Protein AF-A0A7S3DRK3-F1 (afdb_monomer)

Foldseek 3Di:
DPQLEDQDDDPPRQHAYAQAWAAEPPPQWTKHFPDFDDDPNDTDDTDIDTHNDPPDDDRPYYDYDADPPFDFAKEKEADDQFLDPDADPPPSVVRGDPVRIDIDRGDGDHPCVLVQDALVQADPPDFADWDADPQFAIKGWDNLFHWHSPPDTDTHTYIYHPDGPDPPPVPSVQPPVRVVVVVVVVVVVVVVVVLLVVLLPDDLLCNQCPRPVNNQQADDADPRNQGQAGNVGHGDDPVVSVVSVVVSVVSVVSSVVVVVVVD

Sequence (263 aa):
DSSDFRLVDDDNFFGLAPNKAVGIKYHGGNLVCDKVIENNGKVQKLECHLDVSESRPKPKSYLSWVPSNGLTCEVRVYNPLFTVASVSGDGWEEELNPESEIVYKKAIIDPSGSDIIDGTTVSKWKSNPSFQFERMGYFVVDYETTYHKDSNPTGQIVLNRIVSLKEEITKQKLSQAEIEKLDDRRNQQKAQAEAKERRMQIDPVNYFKEWDEFKGKYSKYDDKGIPTHLADGTELAKSAMKKLVKEQQKHVKQQAAWNKSKK

Nearest PDB structures (foldseek):
  5bnz-assembly2_B  TM=7.927E-01  e=2.009E-12  Pseudomonas aeruginosa PAO1
  8uk6-assembly1_A  TM=7.493E-01  e=2.097E-11  Candida albic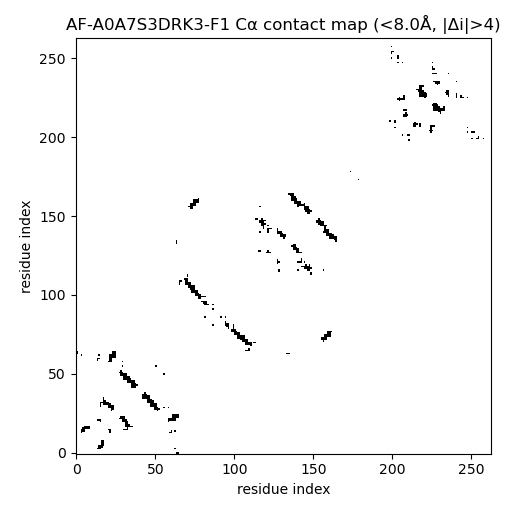ans
  4jxx-assembly1_A  TM=8.507E-01  e=6.645E-10  Escherichia coli K-12
  4p2b-assembly1_A  TM=8.013E-01  e=2.147E-09  Toxoplasma gondii
  4r3z-assembly1_C  TM=8.402E-01  e=1.004E-08  Homo sapiens

Structure (mmCIF, N/CA/C/O backbone):
data_AF-A0A7S3DRK3-F1
#
_entry.id   AF-A0A7S3DRK3-F1
#
loop_
_atom_site.group_PDB
_atom_site.id
_atom_site.type_symbol
_atom_site.label_atom_id
_atom_sit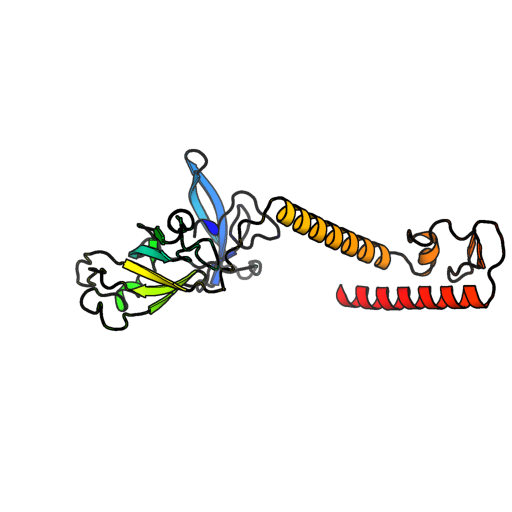e.label_alt_id
_atom_site.label_comp_id
_atom_site.label_asym_id
_atom_site.label_entity_id
_atom_site.label_seq_id
_atom_site.pdbx_PDB_ins_code
_atom_site.Cartn_x
_atom_site.Cartn_y
_atom_site.Cartn_z
_atom_site.occupancy
_atom_site.B_iso_or_equiv
_atom_site.auth_seq_id
_atom_site.auth_comp_id
_atom_site.auth_asym_id
_atom_site.auth_atom_id
_atom_site.pdbx_PDB_model_num
ATOM 1 N N . ASP A 1 1 ? -2.039 -7.542 5.215 1.00 91.81 1 ASP A N 1
ATOM 2 C CA . ASP A 1 1 ? -3.279 -7.050 4.578 1.00 91.81 1 ASP A CA 1
ATOM 3 C C . ASP A 1 1 ? -3.744 -8.049 3.514 1.00 91.81 1 ASP A C 1
ATOM 5 O O . ASP A 1 1 ? -2.925 -8.848 3.075 1.00 91.81 1 ASP A O 1
ATOM 9 N N . SER A 1 2 ? -5.018 -8.060 3.101 1.00 91.94 2 SER A N 1
ATOM 10 C CA . SER A 1 2 ? -5.483 -8.986 2.045 1.00 91.94 2 SER A CA 1
ATOM 11 C C . SER A 1 2 ? -4.822 -8.727 0.682 1.00 91.94 2 SER A C 1
ATOM 13 O O . SER A 1 2 ? -4.567 -9.669 -0.063 1.00 91.94 2 SER A O 1
ATOM 15 N N . SER A 1 3 ? -4.454 -7.474 0.395 1.00 92.56 3 SER A N 1
ATOM 16 C CA . SER A 1 3 ? -3.707 -7.084 -0.809 1.00 92.56 3 SER A CA 1
ATOM 17 C C . SER A 1 3 ? -2.262 -7.599 -0.831 1.00 92.56 3 SER A C 1
ATOM 19 O O . SER A 1 3 ? -1.633 -7.629 -1.892 1.00 92.56 3 SER A O 1
ATOM 21 N N . ASP A 1 4 ? -1.745 -8.047 0.319 1.00 95.31 4 ASP A N 1
ATOM 22 C CA . ASP A 1 4 ? -0.411 -8.632 0.440 1.00 95.31 4 ASP A CA 1
ATOM 23 C C . ASP A 1 4 ? -0.365 -10.112 0.047 1.00 95.31 4 ASP A C 1
ATOM 25 O O . ASP A 1 4 ? 0.724 -10.680 0.039 1.00 95.31 4 ASP A O 1
ATOM 29 N N . PHE A 1 5 ? -1.497 -10.745 -0.285 1.00 95.94 5 PHE A N 1
ATOM 30 C CA . PHE A 1 5 ? -1.555 -12.149 -0.695 1.00 95.94 5 PHE A CA 1
ATOM 31 C C . PHE A 1 5 ? -2.177 -12.334 -2.084 1.00 95.94 5 PHE A C 1
ATOM 33 O O . PHE A 1 5 ? -3.153 -11.670 -2.435 1.00 95.94 5 PHE A O 1
ATOM 40 N N . ARG A 1 6 ? -1.644 -13.280 -2.868 1.00 94.00 6 ARG A N 1
ATOM 41 C CA . ARG A 1 6 ? -2.241 -13.747 -4.130 1.00 94.00 6 ARG A CA 1
ATOM 42 C C . ARG A 1 6 ? -2.119 -15.262 -4.263 1.00 94.00 6 ARG A C 1
ATOM 44 O O . ARG A 1 6 ? -1.117 -15.841 -3.861 1.00 94.00 6 ARG A O 1
ATOM 51 N N . LEU A 1 7 ? -3.120 -15.886 -4.889 1.00 92.62 7 LEU A N 1
ATOM 52 C CA . LEU A 1 7 ? -3.101 -17.322 -5.206 1.00 92.62 7 LEU A CA 1
ATOM 53 C C . LEU A 1 7 ? -2.054 -17.675 -6.265 1.00 92.62 7 LEU A C 1
ATOM 55 O O . LEU A 1 7 ? -1.432 -18.730 -6.192 1.00 92.62 7 LEU A O 1
ATOM 59 N N . VAL A 1 8 ? -1.871 -16.786 -7.241 1.00 91.00 8 VAL A N 1
ATOM 60 C CA . VAL A 1 8 ? -0.907 -16.944 -8.330 1.00 91.00 8 VAL A CA 1
ATOM 61 C C . VAL A 1 8 ? 0.173 -15.887 -8.165 1.00 91.00 8 VAL A C 1
ATOM 63 O O . VAL A 1 8 ? -0.134 -14.694 -8.065 1.00 91.00 8 VAL A O 1
ATOM 66 N N . ASP A 1 9 ? 1.425 -16.337 -8.109 1.00 89.81 9 ASP A N 1
ATOM 67 C CA . ASP A 1 9 ? 2.570 -15.438 -8.040 1.00 89.81 9 ASP A CA 1
ATOM 68 C C . ASP A 1 9 ? 2.864 -14.777 -9.396 1.00 89.81 9 ASP A C 1
ATOM 70 O O . ASP A 1 9 ? 2.566 -15.332 -10.452 1.00 89.81 9 ASP A O 1
ATOM 74 N N . ASP A 1 10 ? 3.473 -13.594 -9.352 1.00 89.44 10 ASP A N 1
ATOM 75 C CA . ASP A 1 10 ? 4.019 -12.886 -10.513 1.00 89.44 10 ASP A CA 1
ATOM 76 C C . ASP A 1 10 ? 5.358 -12.240 -10.129 1.00 89.44 10 ASP A C 1
ATOM 78 O O . ASP A 1 10 ? 5.566 -11.836 -8.981 1.00 89.44 10 ASP A O 1
ATOM 82 N N . ASP A 1 11 ? 6.251 -12.072 -11.104 1.00 87.44 11 ASP A N 1
ATOM 83 C CA . ASP A 1 11 ? 7.587 -11.502 -10.907 1.00 87.44 11 ASP A CA 1
ATOM 84 C C . ASP A 1 11 ? 7.551 -10.071 -10.346 1.00 87.44 11 ASP A C 1
ATOM 86 O O . ASP A 1 11 ? 8.486 -9.644 -9.663 1.00 87.44 11 ASP A O 1
ATOM 90 N N . ASN A 1 12 ? 6.460 -9.335 -10.590 1.00 89.75 12 ASN A N 1
ATOM 91 C CA . ASN A 1 12 ? 6.264 -7.972 -10.089 1.00 89.75 12 ASN A CA 1
ATOM 92 C C . ASN A 1 12 ? 5.484 -7.911 -8.770 1.00 89.75 12 ASN A C 1
ATOM 94 O O . ASN A 1 12 ? 5.197 -6.818 -8.271 1.00 89.75 12 ASN A O 1
ATOM 98 N N . PHE A 1 13 ? 5.113 -9.057 -8.198 1.00 90.88 13 PHE A N 1
ATOM 99 C CA . PHE A 1 13 ? 4.416 -9.119 -6.924 1.00 90.88 13 PHE A CA 1
ATOM 100 C C . PHE A 1 13 ? 5.402 -9.417 -5.795 1.00 90.88 13 PHE A C 1
ATOM 102 O O . PHE A 1 13 ? 6.037 -10.466 -5.738 1.00 90.88 13 PHE A O 1
ATOM 109 N N . PHE A 1 14 ? 5.520 -8.485 -4.853 1.00 92.50 14 PHE A N 1
ATOM 110 C CA . PHE A 1 14 ? 6.397 -8.617 -3.687 1.00 92.50 14 PHE A CA 1
ATOM 111 C C . PHE A 1 14 ? 5.603 -8.898 -2.404 1.00 92.50 14 PHE A C 1
ATOM 113 O O . PHE A 1 14 ? 5.990 -8.449 -1.329 1.00 92.50 14 PHE A O 1
ATOM 120 N N . GLY A 1 15 ? 4.465 -9.583 -2.513 1.00 94.62 15 GLY A N 1
ATOM 121 C CA . GLY A 1 15 ? 3.700 -10.085 -1.372 1.00 94.62 15 GLY A CA 1
ATOM 122 C C . GLY A 1 15 ? 3.910 -11.584 -1.147 1.00 94.62 15 GLY A C 1
ATOM 123 O O . GLY A 1 15 ? 4.863 -12.182 -1.651 1.00 94.62 15 GLY A O 1
ATOM 124 N N . LEU A 1 16 ? 2.998 -12.178 -0.385 1.00 95.94 16 LEU A N 1
ATOM 125 C CA . LEU A 1 16 ? 2.926 -13.601 -0.086 1.00 95.94 16 LEU A CA 1
ATOM 126 C C . LEU A 1 16 ? 2.132 -14.348 -1.169 1.00 95.94 16 LEU A C 1
ATOM 128 O O . LEU A 1 16 ? 1.072 -13.906 -1.602 1.00 95.94 16 LEU A O 1
ATOM 132 N N . ALA A 1 17 ? 2.621 -15.515 -1.565 1.00 94.62 17 ALA A N 1
ATOM 133 C CA . ALA A 1 17 ? 1.923 -16.458 -2.435 1.00 94.62 17 ALA A CA 1
ATOM 134 C C . ALA A 1 17 ? 2.213 -17.887 -1.940 1.00 94.62 17 ALA A C 1
ATOM 136 O O . ALA A 1 17 ? 3.148 -18.064 -1.146 1.00 94.62 17 ALA A O 1
ATOM 137 N N . PRO A 1 18 ? 1.451 -18.913 -2.360 1.00 93.06 18 PRO A N 1
ATOM 138 C CA . PRO A 1 18 ? 1.766 -20.299 -2.017 1.00 93.06 18 PRO A CA 1
ATOM 139 C C . PRO A 1 18 ? 3.221 -20.648 -2.366 1.00 93.06 18 PRO A C 1
ATOM 141 O O . PRO A 1 18 ? 3.686 -20.336 -3.461 1.00 93.06 18 PRO A O 1
ATOM 144 N N . ASN A 1 19 ? 3.948 -21.275 -1.434 1.00 84.94 19 ASN A N 1
ATOM 145 C CA . ASN A 1 19 ? 5.375 -21.626 -1.568 1.00 84.94 19 ASN A CA 1
ATOM 146 C C . ASN A 1 19 ? 6.349 -20.444 -1.767 1.00 84.94 19 ASN A C 1
ATOM 148 O O . ASN A 1 19 ? 7.520 -20.653 -2.091 1.00 84.94 19 ASN A O 1
ATOM 152 N N . LYS A 1 20 ? 5.903 -19.201 -1.555 1.00 90.19 20 LYS A N 1
ATOM 153 C CA . LYS A 1 20 ? 6.751 -18.005 -1.587 1.00 90.19 20 LYS A CA 1
ATOM 154 C C . LYS A 1 20 ? 6.977 -17.484 -0.176 1.00 90.19 20 LYS A C 1
ATOM 156 O O . LYS A 1 20 ? 6.032 -17.311 0.588 1.00 90.19 20 LYS A O 1
ATOM 161 N N . ALA A 1 21 ? 8.231 -17.190 0.144 1.00 93.25 21 ALA A N 1
ATOM 162 C CA . ALA A 1 21 ? 8.615 -16.587 1.413 1.00 93.25 21 ALA A CA 1
ATOM 163 C C . ALA A 1 21 ? 8.582 -15.051 1.338 1.00 93.25 21 ALA A C 1
ATOM 165 O O . ALA A 1 21 ? 9.054 -14.459 0.362 1.00 93.25 21 ALA A O 1
ATOM 166 N N . VAL A 1 22 ? 8.098 -14.403 2.397 1.00 96.75 22 VAL A N 1
ATOM 167 C CA . VAL A 1 22 ? 8.139 -12.941 2.561 1.00 96.75 22 VAL A CA 1
ATOM 168 C C . VAL A 1 22 ? 8.617 -12.570 3.961 1.00 96.75 22 VAL A C 1
ATOM 170 O O . VAL A 1 22 ? 8.338 -13.278 4.922 1.00 96.75 22 VAL A O 1
ATOM 173 N N . GLY A 1 23 ? 9.352 -11.469 4.105 1.00 97.19 23 GLY A N 1
ATOM 174 C CA . GLY A 1 23 ? 9.829 -11.027 5.412 1.00 97.19 23 GLY A CA 1
ATOM 175 C C . GLY A 1 23 ? 8.688 -10.468 6.261 1.00 97.19 23 GLY A C 1
ATOM 176 O O . GLY A 1 23 ? 7.80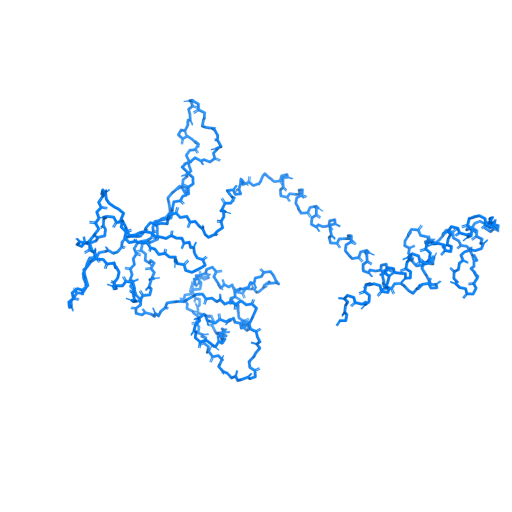9 -9.773 5.749 1.00 97.19 23 GLY A O 1
ATOM 177 N N . ILE A 1 24 ? 8.723 -10.711 7.569 1.00 96.31 24 ILE A N 1
ATOM 178 C CA . ILE A 1 24 ? 7.799 -10.086 8.522 1.00 96.31 24 ILE A CA 1
ATOM 179 C C . ILE A 1 24 ? 8.528 -8.988 9.277 1.00 96.31 24 ILE A C 1
ATOM 181 O O . ILE A 1 24 ? 9.579 -9.210 9.889 1.00 96.31 24 ILE A O 1
ATOM 185 N N . LYS A 1 25 ? 7.990 -7.770 9.197 1.00 95.06 25 LYS A N 1
ATOM 186 C CA . LYS A 1 25 ? 8.656 -6.595 9.748 1.00 95.06 25 LYS A CA 1
ATOM 187 C C . LYS A 1 25 ? 8.770 -6.691 11.273 1.00 95.06 25 LYS A C 1
ATOM 189 O O . LYS A 1 25 ? 7.852 -7.154 11.945 1.00 95.06 25 LYS A O 1
ATOM 194 N N . TYR A 1 26 ? 9.942 -6.312 11.786 1.00 94.06 26 TYR A N 1
ATOM 195 C CA . TYR A 1 26 ? 10.355 -6.367 13.199 1.00 94.06 26 TYR A CA 1
ATOM 196 C C . TYR A 1 26 ? 10.353 -7.744 13.881 1.00 94.06 26 TYR A C 1
ATOM 198 O O . TYR A 1 26 ? 10.858 -7.855 14.990 1.00 94.06 26 TYR A O 1
ATOM 206 N N . HIS A 1 27 ? 9.882 -8.805 13.224 1.00 93.25 27 HIS A N 1
ATOM 207 C CA . HIS A 1 27 ? 9.967 -10.160 13.769 1.00 93.25 27 HIS A CA 1
ATOM 208 C C . HIS A 1 27 ? 11.320 -10.824 13.459 1.00 93.25 27 HIS A C 1
ATOM 210 O O . HIS A 1 27 ? 11.824 -11.633 14.233 1.00 93.25 27 HIS A O 1
ATOM 216 N N . GLY A 1 28 ? 11.911 -10.520 12.299 1.00 90.50 28 GLY A N 1
ATOM 217 C CA . GLY A 1 28 ? 13.192 -11.099 11.878 1.00 90.50 28 GLY A CA 1
ATOM 218 C C . GLY A 1 28 ? 13.100 -12.477 11.212 1.00 90.50 28 GLY A C 1
ATOM 219 O O . GLY A 1 28 ? 14.139 -13.022 10.851 1.00 90.50 28 GLY A O 1
ATOM 220 N N . GLY A 1 29 ? 11.899 -13.022 10.993 1.00 95.50 29 GLY A N 1
ATOM 221 C CA . GLY A 1 29 ? 11.668 -14.268 10.248 1.00 95.50 29 GLY A CA 1
ATOM 222 C C . GLY A 1 29 ? 11.019 -14.050 8.878 1.00 95.50 29 GLY A C 1
ATOM 223 O O . GLY A 1 29 ? 10.528 -12.956 8.573 1.00 95.50 29 GLY A O 1
ATOM 224 N N . ASN A 1 30 ? 10.993 -15.112 8.072 1.00 97.31 30 ASN A N 1
ATOM 225 C CA . ASN A 1 30 ? 10.242 -15.166 6.822 1.00 97.31 30 ASN A CA 1
ATOM 226 C C . ASN A 1 30 ? 8.948 -15.956 7.022 1.00 97.31 30 ASN A C 1
ATOM 228 O O . ASN A 1 30 ? 8.982 -17.088 7.492 1.00 97.31 30 ASN A O 1
ATOM 232 N N . LEU A 1 31 ? 7.813 -15.386 6.634 1.00 97.25 31 LEU A N 1
ATOM 233 C CA . LEU A 1 31 ? 6.541 -16.094 6.582 1.00 97.25 31 LEU A CA 1
ATOM 234 C C . LEU A 1 31 ? 6.446 -16.869 5.270 1.00 97.25 31 LEU A C 1
ATOM 236 O O . LEU A 1 31 ? 6.676 -16.302 4.198 1.00 97.25 31 LEU A O 1
ATOM 240 N N . VAL A 1 32 ? 6.078 -18.142 5.362 1.00 95.81 32 VAL A N 1
ATOM 241 C CA . VAL A 1 32 ? 5.868 -19.031 4.218 1.00 95.81 32 VAL A CA 1
ATOM 242 C C . VAL A 1 32 ? 4.448 -19.575 4.291 1.00 95.81 32 VAL A C 1
ATOM 244 O O . VAL A 1 32 ? 4.017 -20.044 5.341 1.00 95.81 32 VAL A O 1
ATOM 247 N N . CYS A 1 33 ? 3.699 -19.471 3.192 1.00 95.50 33 CYS A N 1
ATOM 248 C CA . CYS A 1 33 ? 2.328 -19.973 3.125 1.00 95.50 33 CYS A CA 1
ATOM 249 C C . CYS A 1 33 ? 2.317 -21.455 2.748 1.00 95.50 33 CYS A C 1
ATOM 251 O O . CYS A 1 33 ? 2.664 -21.801 1.616 1.00 95.50 33 CYS A O 1
ATOM 253 N N . ASP A 1 34 ? 1.883 -22.295 3.689 1.00 94.06 34 ASP A N 1
ATOM 254 C CA . ASP A 1 34 ? 1.800 -23.750 3.527 1.00 94.06 34 ASP A CA 1
ATOM 255 C C . ASP A 1 34 ? 0.458 -24.178 2.949 1.00 94.06 34 ASP A C 1
ATOM 257 O O . ASP A 1 34 ? 0.375 -25.107 2.145 1.00 94.06 34 ASP A O 1
ATOM 261 N N . LYS A 1 35 ? -0.619 -23.510 3.376 1.00 94.44 35 LYS A N 1
ATOM 262 C CA . LYS A 1 35 ? -1.977 -23.868 2.979 1.00 94.44 35 LYS A CA 1
ATOM 263 C C . LYS A 1 35 ? -2.895 -22.657 2.936 1.00 94.44 35 LYS A C 1
ATOM 265 O O . LYS A 1 35 ? -2.900 -21.806 3.825 1.00 94.44 35 LYS A O 1
ATOM 270 N N . VAL A 1 36 ? -3.735 -22.638 1.909 1.00 95.75 36 VAL A N 1
ATOM 271 C CA . VAL A 1 36 ? -4.799 -21.652 1.730 1.00 95.75 36 VAL A CA 1
ATOM 272 C C . VAL A 1 36 ? -6.127 -22.312 2.077 1.00 95.75 36 VAL A C 1
ATOM 274 O O . VAL A 1 36 ? -6.443 -23.391 1.575 1.00 95.75 36 VAL A O 1
ATOM 277 N N . ILE A 1 37 ? -6.900 -21.680 2.956 1.00 95.06 37 ILE A N 1
ATOM 278 C CA . ILE A 1 37 ? -8.263 -22.096 3.282 1.00 95.06 37 ILE A CA 1
ATOM 279 C C . ILE A 1 37 ? -9.217 -21.137 2.581 1.00 95.06 37 ILE A C 1
ATOM 281 O O . ILE A 1 37 ? -9.271 -19.943 2.893 1.00 95.06 37 ILE A O 1
ATOM 285 N N . GLU A 1 38 ? -9.980 -21.682 1.642 1.00 94.25 38 GLU A N 1
ATOM 286 C CA . GLU A 1 38 ? -10.939 -20.946 0.827 1.00 94.25 38 GLU A CA 1
ATOM 287 C C . GLU A 1 38 ? -12.375 -21.349 1.156 1.00 94.25 38 GLU A C 1
ATOM 289 O O . GLU A 1 38 ? -12.658 -22.489 1.523 1.00 94.25 38 GLU A O 1
ATOM 294 N N . ASN A 1 39 ? -13.295 -20.403 0.987 1.00 91.94 39 ASN A N 1
ATOM 295 C CA . ASN A 1 39 ? -14.728 -20.657 1.003 1.00 91.94 39 ASN A CA 1
ATOM 296 C C . ASN A 1 39 ? -15.381 -19.863 -0.134 1.00 91.94 39 ASN A C 1
ATOM 298 O O . ASN A 1 39 ? -15.198 -18.647 -0.217 1.00 91.94 39 ASN A O 1
ATOM 302 N N . ASN A 1 40 ? -16.117 -20.545 -1.016 1.00 90.38 40 ASN A N 1
ATOM 303 C CA . ASN A 1 40 ? -16.785 -19.953 -2.183 1.00 90.38 40 ASN A CA 1
ATOM 304 C C . ASN A 1 40 ? -15.854 -19.076 -3.046 1.00 90.38 40 ASN A C 1
ATOM 306 O O . ASN A 1 40 ? -16.215 -17.964 -3.432 1.00 90.38 40 ASN A O 1
ATOM 310 N N . GLY A 1 41 ? -14.627 -19.550 -3.296 1.00 84.88 41 GLY A N 1
ATOM 311 C CA . GLY A 1 41 ? -13.621 -18.836 -4.094 1.00 84.88 41 GLY A CA 1
ATOM 312 C C . GLY A 1 41 ? -13.022 -17.595 -3.421 1.00 84.88 41 GLY A C 1
ATOM 313 O O . GLY A 1 41 ? -12.330 -16.820 -4.076 1.00 84.88 41 GLY A O 1
ATOM 314 N N . LYS A 1 42 ? -13.285 -17.373 -2.124 1.00 88.69 42 LYS A N 1
ATOM 315 C CA . LYS A 1 42 ? -12.660 -16.311 -1.326 1.00 88.69 42 LYS A CA 1
ATOM 316 C C . LYS A 1 42 ? -11.708 -16.908 -0.299 1.00 88.69 42 LYS A C 1
ATOM 318 O O . LYS A 1 42 ? -12.096 -17.785 0.475 1.00 88.69 42 LYS A O 1
ATOM 323 N N . VAL A 1 43 ? -10.491 -16.375 -0.244 1.00 93.31 43 VAL A N 1
ATOM 324 C CA . VAL A 1 43 ? -9.498 -16.713 0.784 1.00 93.31 43 VAL A CA 1
ATOM 325 C C . VAL A 1 43 ? -10.028 -16.278 2.152 1.00 93.31 43 VAL A C 1
ATOM 327 O O . VAL A 1 43 ? -10.328 -15.104 2.355 1.00 93.31 43 VAL A O 1
ATOM 330 N N . GLN A 1 44 ? -10.167 -17.228 3.078 1.00 94.25 44 GLN A N 1
ATOM 331 C CA . GLN A 1 44 ? -10.650 -16.988 4.444 1.00 94.25 44 GLN A CA 1
ATOM 332 C C . GLN A 1 44 ? -9.505 -16.963 5.455 1.00 94.25 44 GLN A C 1
ATOM 334 O O . GLN A 1 44 ? -9.496 -16.146 6.372 1.00 94.25 44 GLN A O 1
ATOM 339 N N . LYS A 1 45 ? -8.544 -17.877 5.304 1.00 95.19 45 LYS A N 1
ATOM 340 C CA . LYS A 1 45 ? -7.422 -18.042 6.229 1.00 95.19 45 LYS A CA 1
ATOM 341 C C . LYS A 1 45 ? -6.212 -18.579 5.477 1.00 95.19 45 LYS A C 1
ATOM 343 O O . LYS A 1 45 ? -6.349 -19.403 4.575 1.00 95.19 45 LYS A O 1
ATOM 348 N N . LEU A 1 46 ? -5.035 -18.127 5.888 1.00 96.31 46 LEU A N 1
ATOM 349 C CA . LEU A 1 46 ? -3.762 -18.705 5.481 1.00 96.31 46 LEU A CA 1
ATOM 350 C C . LEU A 1 46 ? -3.181 -19.456 6.674 1.00 96.31 46 LEU A C 1
ATOM 352 O O . LEU A 1 46 ? -3.165 -18.936 7.791 1.00 96.31 46 LEU A O 1
ATOM 356 N N . GLU A 1 47 ? -2.733 -20.682 6.442 1.00 95.81 47 GLU A N 1
ATOM 357 C CA . GLU A 1 47 ? -1.895 -21.410 7.385 1.00 95.81 47 GLU A CA 1
ATOM 358 C C . GLU A 1 47 ? -0.460 -21.297 6.890 1.00 95.81 47 GLU A C 1
ATOM 360 O O . GLU A 1 47 ? -0.136 -21.653 5.754 1.00 95.81 47 GLU A O 1
ATOM 365 N N . CYS A 1 48 ? 0.365 -20.705 7.741 1.00 96.06 48 CYS A N 1
ATOM 366 C CA . CYS A 1 48 ? 1.732 -20.344 7.432 1.00 96.06 48 CYS A CA 1
ATOM 367 C C . CYS A 1 48 ? 2.623 -20.768 8.591 1.00 96.06 48 CYS A C 1
ATOM 369 O O . CYS A 1 48 ? 2.215 -20.669 9.753 1.00 96.06 48 CYS A O 1
ATOM 371 N N . HIS A 1 49 ? 3.861 -21.122 8.283 1.00 95.56 49 HIS A N 1
ATOM 372 C CA . HIS A 1 49 ? 4.929 -21.191 9.263 1.00 95.56 49 HIS A CA 1
ATOM 373 C C . HIS A 1 49 ? 5.860 -19.990 9.122 1.00 95.56 49 HIS A C 1
ATOM 375 O O . HIS A 1 49 ? 5.922 -19.313 8.089 1.00 95.56 49 HIS A O 1
ATOM 381 N N . LEU A 1 50 ? 6.590 -19.722 10.200 1.00 96.38 50 LEU A N 1
ATOM 382 C CA . LEU A 1 50 ? 7.629 -18.712 10.222 1.00 96.38 50 LEU A CA 1
ATOM 383 C C . LEU A 1 50 ? 8.999 -19.394 10.220 1.00 96.38 50 LEU A C 1
ATOM 385 O O . LEU A 1 50 ? 9.379 -20.040 11.195 1.00 96.38 50 LEU A O 1
ATOM 389 N N . ASP A 1 51 ? 9.749 -19.215 9.139 1.00 96.25 51 ASP A N 1
ATOM 390 C CA . ASP A 1 51 ? 11.134 -19.653 9.036 1.00 96.25 51 ASP A CA 1
ATOM 391 C C . ASP A 1 51 ? 12.067 -18.606 9.666 1.00 96.25 51 ASP A C 1
ATOM 393 O O . ASP A 1 51 ? 12.237 -17.488 9.165 1.00 96.25 51 ASP A O 1
ATOM 397 N N . VAL A 1 52 ? 12.669 -18.981 10.794 1.00 96.50 52 VAL A N 1
ATOM 398 C CA . VAL A 1 52 ? 13.673 -18.194 11.529 1.00 96.50 52 VAL A CA 1
ATOM 399 C C . VAL A 1 52 ? 15.083 -18.782 11.404 1.00 96.50 52 VAL A C 1
ATOM 401 O O . VAL A 1 52 ? 16.004 -18.290 12.054 1.00 96.50 52 VAL A O 1
ATOM 404 N N . SER A 1 53 ? 15.276 -19.812 10.572 1.00 95.75 53 SER A N 1
ATOM 405 C CA . SER A 1 53 ? 16.571 -20.478 10.394 1.00 95.75 53 SER A CA 1
ATOM 406 C C . SER A 1 53 ? 17.625 -19.528 9.829 1.00 95.75 53 SER A C 1
ATOM 408 O O . SER A 1 53 ? 17.319 -18.621 9.053 1.00 95.75 53 SER A O 1
ATOM 410 N N . GLU A 1 54 ? 18.893 -19.722 10.190 1.00 92.44 54 GLU A N 1
ATOM 411 C CA . GLU A 1 54 ? 19.995 -18.912 9.649 1.00 92.44 54 GLU A CA 1
ATOM 412 C C . GLU A 1 54 ? 20.192 -19.120 8.141 1.00 92.44 54 GLU A C 1
ATOM 414 O O . GLU A 1 54 ? 20.629 -18.209 7.443 1.00 92.44 54 GLU A O 1
ATOM 419 N N . SER A 1 55 ? 19.811 -20.292 7.622 1.00 93.25 55 SER A N 1
ATOM 420 C CA . SER A 1 55 ? 19.881 -20.633 6.199 1.00 93.25 55 SER A CA 1
ATOM 421 C C . SER A 1 55 ? 18.710 -20.099 5.367 1.00 93.25 55 SER A C 1
ATOM 423 O O . SER A 1 55 ? 18.666 -20.351 4.161 1.00 93.25 55 SER A O 1
ATOM 425 N N . ARG A 1 56 ? 17.753 -19.385 5.975 1.00 92.94 56 ARG A N 1
ATOM 426 C CA . ARG A 1 56 ? 16.588 -18.850 5.261 1.00 92.94 56 ARG A CA 1
ATOM 427 C C . ARG A 1 56 ? 17.003 -17.883 4.143 1.00 92.94 56 ARG A C 1
ATOM 429 O O . ARG A 1 56 ? 17.932 -17.088 4.318 1.00 92.94 56 ARG A O 1
ATOM 436 N N . PRO A 1 57 ? 16.298 -17.873 2.999 1.00 89.88 57 PRO A N 1
ATOM 437 C CA . PRO A 1 57 ? 16.599 -16.939 1.923 1.00 89.88 57 PRO A CA 1
ATOM 438 C C . PRO A 1 57 ? 16.351 -15.493 2.369 1.00 89.88 57 PRO A C 1
ATOM 440 O O . PRO A 1 57 ? 15.410 -15.203 3.109 1.00 89.88 57 PRO A O 1
ATOM 443 N N . LYS A 1 58 ? 17.153 -14.545 1.877 1.00 91.44 58 LYS A N 1
ATOM 444 C CA . LYS A 1 58 ? 16.886 -13.120 2.109 1.00 91.44 58 LYS A CA 1
ATOM 445 C C . LYS A 1 58 ? 15.549 -12.739 1.450 1.00 91.44 58 LYS A C 1
ATOM 447 O O . LYS A 1 58 ? 15.413 -12.928 0.238 1.00 91.44 58 LYS A O 1
ATOM 452 N N . PRO A 1 59 ? 14.573 -12.188 2.192 1.00 92.81 59 PRO A N 1
ATOM 453 C CA . PRO A 1 59 ? 13.279 -11.852 1.614 1.00 92.81 59 PRO A CA 1
ATOM 454 C C . PRO A 1 59 ? 13.394 -10.662 0.649 1.00 92.81 59 PRO A C 1
ATOM 456 O O . PRO A 1 59 ? 14.178 -9.736 0.868 1.00 92.81 59 PRO A O 1
ATOM 459 N N . LYS A 1 60 ? 12.586 -10.672 -0.420 1.00 91.62 60 LYS A N 1
ATOM 460 C CA . LYS A 1 60 ? 12.519 -9.569 -1.401 1.00 91.62 60 LYS A CA 1
ATOM 461 C C . LYS A 1 60 ? 11.828 -8.319 -0.840 1.00 91.62 60 LYS A C 1
ATOM 463 O O . LYS A 1 60 ? 12.056 -7.216 -1.328 1.00 91.62 60 LYS A O 1
ATOM 468 N N . SER A 1 61 ? 10.974 -8.493 0.162 1.00 94.94 61 SER A N 1
ATOM 469 C CA . SER A 1 61 ? 10.153 -7.447 0.771 1.00 94.94 61 SER A CA 1
ATOM 470 C C . SER A 1 61 ? 9.760 -7.833 2.194 1.00 94.94 61 SER A C 1
ATOM 472 O O . SER A 1 61 ? 9.895 -8.990 2.600 1.00 94.94 61 SER A O 1
ATOM 474 N N . TYR A 1 62 ? 9.262 -6.847 2.940 1.00 96.00 62 TYR A N 1
ATOM 475 C CA . TYR A 1 62 ? 8.777 -7.022 4.303 1.00 96.00 62 TYR A CA 1
ATOM 476 C C . TYR A 1 62 ? 7.336 -6.533 4.417 1.00 96.00 62 TYR A C 1
ATOM 478 O O . TYR A 1 62 ? 7.029 -5.407 4.013 1.00 96.00 62 TYR A O 1
ATOM 486 N N . LEU A 1 63 ? 6.468 -7.365 4.985 1.00 96.00 63 LEU A N 1
ATOM 487 C CA . LEU A 1 63 ? 5.075 -7.026 5.253 1.00 96.00 63 LEU A CA 1
ATOM 488 C C . LEU A 1 63 ? 4.906 -6.477 6.670 1.00 96.00 63 LEU A C 1
ATOM 490 O O . LEU A 1 63 ? 5.564 -6.926 7.614 1.00 96.00 63 LEU A O 1
ATOM 494 N N . SER A 1 64 ? 3.998 -5.511 6.799 1.00 95.12 64 SER A N 1
ATOM 495 C CA . SER A 1 64 ? 3.427 -5.110 8.082 1.00 95.12 64 SER A CA 1
ATOM 496 C C . SER A 1 64 ? 2.384 -6.137 8.527 1.00 95.12 64 SER A C 1
ATOM 498 O O . SER A 1 64 ? 1.760 -6.814 7.707 1.00 95.12 64 SER A O 1
ATOM 500 N N . TRP A 1 65 ? 2.209 -6.264 9.837 1.00 95.69 65 TRP A N 1
ATOM 501 C CA . TRP A 1 65 ? 1.289 -7.206 10.459 1.00 95.69 65 TRP A CA 1
ATOM 502 C C . TRP A 1 65 ? 0.805 -6.636 11.792 1.00 95.69 65 TRP A C 1
ATOM 504 O O . TRP A 1 65 ? 1.426 -5.731 12.345 1.00 95.69 65 TRP A O 1
ATOM 514 N N . VAL A 1 66 ? -0.302 -7.177 12.284 1.00 96.06 66 VAL A N 1
ATOM 515 C CA . VAL A 1 66 ? -0.826 -6.934 13.630 1.00 96.06 66 VAL A CA 1
ATOM 516 C C . VAL A 1 66 ? -1.185 -8.288 14.241 1.00 96.06 66 VAL A C 1
ATOM 518 O O . VAL A 1 66 ? -1.548 -9.208 13.496 1.00 96.06 66 VAL A O 1
ATOM 521 N N . PRO A 1 67 ? -1.059 -8.463 15.564 1.00 94.94 67 PRO A N 1
ATOM 522 C CA . PRO A 1 67 ? -1.449 -9.707 16.207 1.00 94.94 67 PRO A CA 1
ATOM 523 C C . PRO A 1 67 ? -2.977 -9.874 16.192 1.00 94.94 67 PRO A C 1
ATOM 525 O O . PRO A 1 67 ? -3.735 -8.916 16.050 1.00 94.94 67 PRO A O 1
ATOM 528 N N . SER A 1 68 ? -3.445 -11.113 16.359 1.00 93.19 68 SER A N 1
ATOM 529 C CA . SER A 1 68 ? -4.884 -11.438 16.316 1.00 93.19 68 SER A CA 1
ATOM 530 C C . SER A 1 68 ? -5.726 -10.749 17.400 1.00 93.19 68 SER A C 1
ATOM 532 O O . SER A 1 68 ? -6.927 -10.582 17.220 1.00 93.19 68 SER A O 1
ATOM 534 N N . ASN A 1 69 ? -5.098 -10.324 18.500 1.00 93.12 69 ASN A N 1
ATOM 535 C CA . ASN A 1 69 ? -5.705 -9.541 19.577 1.00 93.12 69 ASN A CA 1
ATOM 536 C C . ASN A 1 69 ? -5.559 -8.020 19.371 1.00 93.12 69 ASN A C 1
ATOM 538 O O . ASN A 1 69 ? -5.625 -7.265 20.341 1.00 93.12 69 ASN A O 1
ATOM 542 N N . GLY A 1 70 ? -5.305 -7.574 18.138 1.00 94.75 70 GLY A N 1
ATOM 543 C CA . GLY A 1 70 ? -5.277 -6.160 17.787 1.00 94.75 70 GLY A CA 1
ATOM 544 C C . GLY A 1 70 ? -6.609 -5.456 18.058 1.00 94.75 70 GLY A C 1
ATOM 545 O O . GLY A 1 70 ? -7.662 -6.083 18.200 1.00 94.75 70 GLY A O 1
ATOM 546 N N . LEU A 1 71 ? -6.568 -4.128 18.117 1.00 94.81 71 LEU A N 1
ATOM 547 C CA . LEU A 1 71 ? -7.752 -3.312 18.376 1.00 94.81 71 LEU A CA 1
ATOM 548 C C . LEU A 1 71 ? -8.555 -3.174 17.087 1.00 94.81 71 LEU A C 1
ATOM 550 O O . LEU A 1 71 ? -7.997 -2.846 16.040 1.00 94.81 71 LEU A O 1
ATOM 554 N N . THR A 1 72 ? -9.865 -3.401 17.162 1.00 95.94 72 THR A N 1
ATOM 555 C CA . THR A 1 72 ? -10.756 -3.172 16.019 1.00 95.94 72 THR A CA 1
ATOM 556 C C . THR A 1 72 ? -11.114 -1.693 15.930 1.00 95.94 72 THR A C 1
ATOM 558 O O . THR A 1 72 ? -11.467 -1.077 16.935 1.00 95.94 72 THR A O 1
ATOM 561 N N . CYS A 1 73 ? -11.054 -1.125 14.731 1.00 96.75 73 CYS A N 1
ATOM 562 C CA . CYS A 1 73 ? -11.389 0.270 14.485 1.00 96.75 73 CYS A CA 1
ATOM 563 C C . CYS A 1 73 ? -12.121 0.474 13.155 1.00 96.75 73 CYS A C 1
ATOM 565 O O . CYS A 1 73 ? -12.097 -0.370 12.251 1.00 96.75 73 CYS A O 1
ATOM 567 N N . GLU A 1 74 ? -12.764 1.634 13.048 1.00 98.25 74 GLU A N 1
ATOM 568 C CA . GL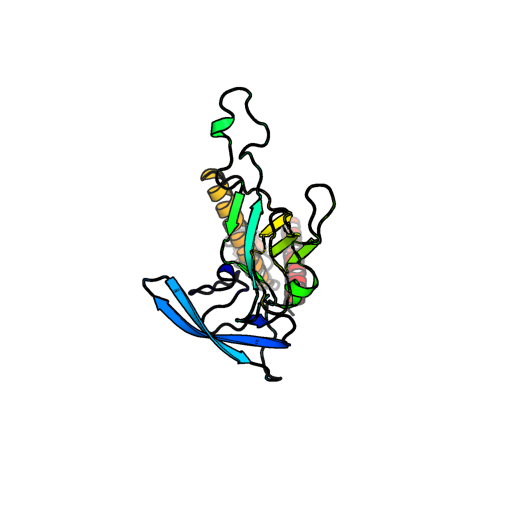U A 1 74 ? -13.207 2.191 11.780 1.00 98.25 74 GLU A CA 1
ATOM 569 C C . GLU A 1 74 ? -12.091 3.055 11.191 1.00 98.25 74 GLU A C 1
ATOM 571 O O . GLU A 1 74 ? -11.549 3.930 11.864 1.00 98.25 74 GLU A O 1
ATOM 576 N N . VAL A 1 75 ? -11.750 2.812 9.929 1.00 98.19 75 VAL A N 1
ATOM 577 C CA . VAL A 1 75 ? -10.790 3.626 9.181 1.00 98.19 75 VAL A CA 1
ATOM 578 C C . VAL A 1 75 ? -11.499 4.257 7.992 1.00 98.19 75 VAL A C 1
ATOM 580 O O . VAL A 1 75 ? -12.048 3.545 7.152 1.00 98.19 75 VAL A O 1
ATOM 583 N N . ARG A 1 76 ? -11.455 5.584 7.898 1.00 98.38 76 ARG A N 1
ATOM 584 C CA . ARG A 1 76 ? -11.997 6.373 6.791 1.00 98.38 76 ARG A CA 1
ATOM 585 C C . ARG A 1 76 ? -10.850 6.828 5.902 1.00 98.38 76 ARG A C 1
ATOM 587 O O . ARG A 1 76 ? -9.917 7.504 6.343 1.00 98.38 76 ARG A O 1
ATOM 594 N N . VAL A 1 77 ? -10.887 6.399 4.650 1.00 96.75 77 VAL A N 1
ATOM 595 C CA . VAL A 1 77 ? -9.912 6.757 3.625 1.00 96.75 77 VAL A CA 1
ATOM 596 C C . VAL A 1 77 ? -10.546 7.778 2.699 1.00 96.75 77 VAL A C 1
ATOM 598 O O . VAL A 1 77 ? -11.498 7.453 1.997 1.00 96.75 77 VAL A O 1
ATOM 601 N N . TYR A 1 78 ? -9.993 8.988 2.687 1.00 95.19 78 TYR A N 1
ATOM 602 C CA . TYR A 1 78 ? -10.447 10.055 1.805 1.00 95.19 78 TYR A CA 1
ATOM 603 C C . TYR A 1 78 ? -9.600 10.119 0.531 1.00 95.19 78 TYR A C 1
ATOM 605 O O . TYR A 1 78 ? -8.373 9.962 0.569 1.00 95.19 78 TYR A O 1
ATOM 613 N N . ASN A 1 79 ? -10.284 10.364 -0.580 1.00 91.81 79 ASN A N 1
ATOM 614 C CA . ASN A 1 79 ? -9.759 10.595 -1.923 1.00 91.81 79 ASN A CA 1
ATOM 615 C C . ASN A 1 79 ? -10.270 11.962 -2.424 1.00 91.81 79 ASN A C 1
ATOM 617 O O . ASN A 1 79 ? -11.099 12.583 -1.752 1.00 91.81 79 ASN A O 1
ATOM 621 N N . PRO A 1 80 ? -9.816 12.466 -3.589 1.00 91.44 80 PRO A N 1
ATOM 622 C CA . PRO A 1 80 ? -10.369 13.695 -4.153 1.00 91.44 80 PRO A CA 1
ATOM 623 C C . PRO A 1 80 ? -11.898 13.638 -4.243 1.00 91.44 80 PRO A C 1
ATOM 625 O O . PRO A 1 80 ? -12.451 12.629 -4.684 1.00 91.44 80 PRO A O 1
ATOM 628 N N . LEU A 1 81 ? -12.563 14.721 -3.826 1.00 93.69 81 LEU A N 1
ATOM 629 C CA . LEU A 1 81 ? -14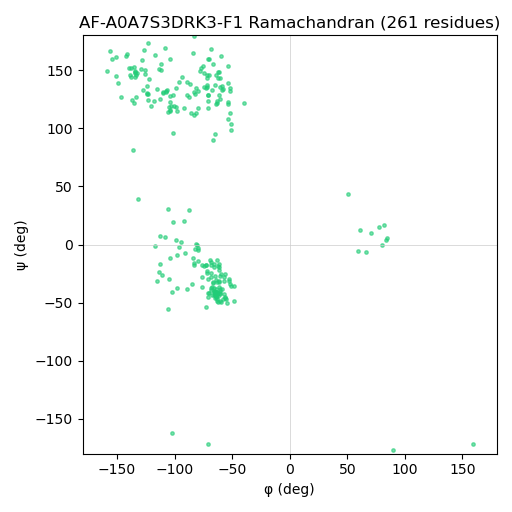.026 14.833 -3.847 1.00 93.69 81 LEU A CA 1
ATOM 630 C C . LEU A 1 81 ? -14.586 14.772 -5.272 1.00 93.69 81 LEU A C 1
ATOM 632 O O . LEU A 1 81 ? -15.673 14.248 -5.481 1.00 93.69 81 LEU A O 1
ATOM 636 N N . PHE A 1 82 ? -13.827 15.274 -6.243 1.00 90.31 82 PHE A N 1
ATOM 637 C CA . PHE A 1 82 ? -14.192 15.303 -7.654 1.00 90.31 82 PHE A CA 1
ATOM 638 C C . PHE A 1 82 ? -13.277 14.401 -8.476 1.00 90.31 82 PHE A C 1
ATOM 640 O O . PHE A 1 82 ? -12.103 14.205 -8.154 1.00 90.31 82 PHE A O 1
ATOM 647 N N . THR A 1 83 ? -13.817 13.875 -9.570 1.00 86.06 83 THR A N 1
ATOM 648 C CA . THR A 1 83 ? -13.079 13.062 -10.549 1.00 86.06 83 THR A CA 1
ATOM 649 C C . THR A 1 83 ? -12.335 13.905 -11.590 1.00 86.06 83 THR A C 1
ATOM 651 O O . THR A 1 83 ? -11.477 13.386 -12.310 1.00 86.06 83 THR A O 1
ATOM 654 N N . VAL A 1 84 ? -12.626 15.208 -11.645 1.00 82.50 84 VAL A N 1
ATOM 655 C CA . VAL A 1 84 ? -12.057 16.178 -12.588 1.00 82.50 84 VAL A CA 1
ATOM 656 C C . VAL A 1 84 ? -11.155 17.192 -11.882 1.00 82.50 84 VAL A C 1
ATOM 658 O O . VAL A 1 84 ? -11.302 17.467 -10.694 1.00 82.50 84 VAL A O 1
ATOM 661 N N . ALA A 1 85 ? -10.208 17.769 -12.627 1.00 83.31 85 ALA A N 1
ATOM 662 C CA . ALA A 1 85 ? -9.278 18.770 -12.096 1.00 83.31 85 ALA A CA 1
ATOM 663 C C . ALA A 1 85 ? -9.910 20.165 -11.922 1.00 83.31 85 ALA A C 1
ATOM 665 O O . ALA A 1 85 ? -9.470 20.938 -11.076 1.00 83.31 85 ALA A O 1
ATOM 666 N N . SER A 1 86 ? -10.922 20.486 -12.728 1.00 84.88 86 SER A N 1
ATOM 667 C CA . SER A 1 86 ? -11.695 21.723 -12.650 1.00 84.88 86 SER A CA 1
ATOM 668 C C . SER A 1 86 ? -13.161 21.357 -12.790 1.00 84.88 86 SER A C 1
ATOM 670 O O . SER A 1 86 ? -13.535 20.758 -13.795 1.00 84.88 86 SER A O 1
ATOM 672 N N . VAL A 1 87 ? -13.948 21.712 -11.781 1.00 84.06 87 VAL A N 1
ATOM 673 C CA . VAL A 1 87 ? -15.377 21.406 -11.699 1.00 84.06 87 VAL A CA 1
ATOM 674 C C . VAL A 1 87 ? -16.138 22.274 -12.701 1.00 84.06 87 VAL A C 1
ATOM 676 O O . VAL A 1 87 ? -15.844 23.470 -12.820 1.00 84.06 87 VAL A O 1
ATOM 679 N N . SER A 1 88 ? -17.076 21.692 -13.442 1.00 78.88 88 SER A N 1
ATOM 680 C CA . SER A 1 88 ? -17.973 22.465 -14.305 1.00 78.88 88 SER A CA 1
ATOM 681 C C . SER A 1 88 ? -18.995 23.241 -13.462 1.00 78.88 88 SER A C 1
ATOM 683 O O . SER A 1 88 ? -19.386 22.821 -12.379 1.00 78.88 88 SER A O 1
ATOM 685 N N . GLY A 1 89 ? -19.393 24.437 -13.909 1.00 75.00 89 GLY A N 1
ATOM 686 C CA . GLY A 1 89 ? -20.354 25.254 -13.154 1.00 75.00 89 GLY A CA 1
ATOM 687 C C . GLY A 1 89 ? -21.744 24.612 -13.067 1.00 75.00 89 GLY A C 1
ATOM 688 O O . GLY A 1 89 ? -22.379 24.666 -12.017 1.00 75.00 89 GLY A O 1
ATOM 689 N N . ASP A 1 90 ? -22.173 23.965 -14.151 1.00 84.19 90 ASP A N 1
ATOM 690 C CA . ASP A 1 90 ? -23.456 23.272 -14.264 1.00 84.19 90 ASP A CA 1
ATOM 691 C C . ASP A 1 90 ? -23.211 21.753 -14.306 1.00 84.19 90 ASP A C 1
ATOM 693 O O . ASP A 1 90 ? -22.388 21.300 -15.096 1.00 84.19 90 ASP A O 1
ATOM 697 N N . GLY A 1 91 ? -23.934 20.963 -13.501 1.00 79.12 91 GLY A N 1
ATOM 698 C CA . GLY A 1 91 ? -23.828 19.492 -13.501 1.00 79.12 91 GLY A CA 1
ATOM 699 C C . GLY A 1 91 ? -22.664 18.910 -12.685 1.00 79.12 91 GLY A C 1
ATOM 700 O O . GLY A 1 91 ? -22.327 17.737 -12.849 1.00 79.12 91 GLY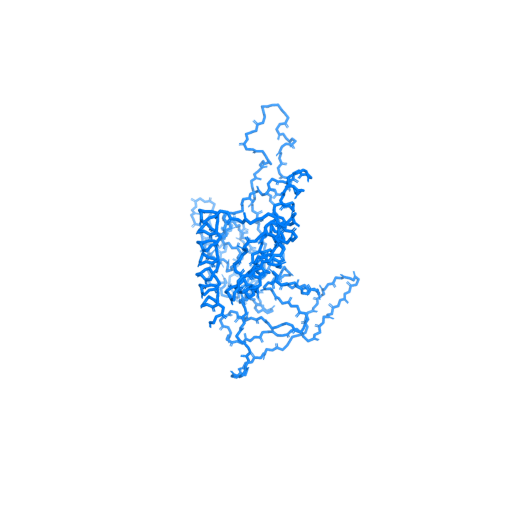 A O 1
ATOM 701 N N . TRP A 1 92 ? -22.061 19.696 -11.787 1.00 86.12 92 TRP A N 1
ATOM 702 C CA . TRP A 1 92 ? -20.938 19.284 -10.933 1.00 86.12 92 TRP A CA 1
ATOM 703 C C . TRP A 1 92 ? -21.224 18.040 -10.079 1.00 86.12 92 TRP A C 1
ATOM 705 O O . TRP A 1 92 ? -20.300 17.325 -9.689 1.00 86.12 92 TRP A O 1
ATOM 715 N N . GLU A 1 93 ? -22.491 17.765 -9.766 1.00 90.69 93 GLU A N 1
ATOM 716 C CA . GLU A 1 93 ? -22.901 16.592 -8.997 1.00 90.69 93 GLU A CA 1
ATOM 717 C C . GLU A 1 93 ? -22.528 15.284 -9.709 1.00 90.69 93 GLU A C 1
ATOM 719 O O . GLU A 1 93 ? -22.203 14.296 -9.050 1.00 90.69 93 GLU A O 1
ATOM 724 N N . GLU A 1 94 ? -22.521 15.283 -11.047 1.00 87.75 94 GLU A N 1
ATOM 725 C CA . GLU A 1 94 ? -22.103 14.137 -11.865 1.00 87.75 94 GLU A CA 1
ATOM 726 C C . GLU A 1 94 ? -20.580 13.920 -11.831 1.00 87.75 94 GLU A C 1
ATOM 728 O O . GLU A 1 94 ? -20.090 12.833 -12.143 1.00 87.75 94 GLU A O 1
ATOM 733 N N . GLU A 1 95 ? -19.822 14.938 -11.418 1.00 86.25 95 GLU A N 1
ATOM 734 C CA . GLU A 1 95 ? -18.361 14.912 -11.335 1.00 86.25 95 GLU A CA 1
ATOM 735 C C . GLU A 1 95 ? -17.852 14.457 -9.958 1.00 86.25 95 GLU A C 1
ATOM 737 O O . GLU A 1 95 ? -16.641 14.246 -9.790 1.00 86.25 95 GLU A O 1
ATOM 742 N N . LEU A 1 96 ? -18.751 14.282 -8.980 1.00 90.69 96 LEU A N 1
ATOM 743 C CA . LEU A 1 96 ? -18.425 13.762 -7.655 1.00 90.69 96 LEU A CA 1
ATOM 744 C C . LEU A 1 96 ? -17.811 12.365 -7.748 1.00 90.69 96 LEU A C 1
ATOM 746 O O . LEU A 1 96 ? -18.275 11.478 -8.461 1.00 90.69 96 LEU A O 1
ATOM 750 N N . ASN A 1 97 ? -16.758 12.154 -6.970 1.00 91.19 97 ASN A N 1
ATOM 751 C CA . ASN A 1 97 ? -16.116 10.865 -6.845 1.00 91.19 97 ASN A CA 1
ATOM 752 C C . ASN A 1 97 ? -16.907 9.989 -5.854 1.00 91.19 97 ASN A C 1
ATOM 754 O O . ASN A 1 97 ? -16.895 10.277 -4.652 1.00 91.19 97 ASN A O 1
ATOM 758 N N . PRO A 1 98 ? -17.547 8.891 -6.304 1.00 92.31 98 PRO A N 1
ATOM 759 C CA . PRO A 1 98 ? -18.253 7.975 -5.407 1.00 92.31 98 PRO A CA 1
ATOM 760 C C . PRO A 1 98 ? -17.303 7.242 -4.449 1.00 92.31 98 PRO A C 1
ATOM 762 O O . PRO A 1 98 ? -17.745 6.699 -3.444 1.00 92.31 98 PRO A O 1
ATOM 765 N N . GLU A 1 99 ? -16.001 7.239 -4.745 1.00 92.75 99 GLU A N 1
ATOM 766 C CA . GLU A 1 99 ? -14.942 6.706 -3.889 1.00 92.75 99 GLU A CA 1
ATOM 767 C C . GLU A 1 99 ? -14.190 7.828 -3.151 1.00 92.75 99 GLU A C 1
ATOM 769 O O . GLU A 1 99 ? -13.065 7.613 -2.703 1.00 92.75 99 GLU A O 1
ATOM 774 N N . SER A 1 100 ? -14.767 9.034 -3.036 1.00 94.81 100 SER A N 1
ATOM 775 C CA . SER A 1 100 ? -14.183 10.146 -2.261 1.00 94.81 100 SER A CA 1
ATOM 776 C C . SER A 1 100 ? -14.014 9.803 -0.781 1.00 94.81 100 SER A C 1
ATOM 778 O O . SER A 1 100 ? -13.094 10.309 -0.144 1.00 94.81 100 SER A O 1
ATOM 780 N N . GLU A 1 101 ? -14.840 8.898 -0.258 1.00 96.69 101 GLU A N 1
ATOM 781 C CA . GLU A 1 101 ? -14.705 8.307 1.067 1.00 96.69 101 GLU A CA 1
ATOM 782 C C . GLU A 1 101 ? -14.894 6.787 0.992 1.00 96.69 101 GLU A C 1
ATOM 784 O O . GLU A 1 101 ? -15.896 6.283 0.486 1.00 96.69 101 GLU A O 1
ATOM 789 N N . ILE A 1 102 ? -13.932 6.043 1.534 1.00 96.56 102 ILE A N 1
ATOM 790 C CA . ILE A 1 102 ? -14.005 4.589 1.688 1.00 96.56 102 ILE A CA 1
ATOM 791 C C . ILE A 1 102 ? -13.889 4.254 3.174 1.00 96.56 102 ILE A C 1
ATOM 793 O O . ILE A 1 102 ? -12.868 4.535 3.805 1.00 96.56 102 ILE A O 1
ATOM 797 N N . VAL A 1 103 ? -14.922 3.615 3.727 1.00 97.69 103 VAL A N 1
ATOM 798 C CA . VAL A 1 103 ? -15.004 3.283 5.157 1.00 97.69 103 VAL A CA 1
ATOM 799 C C . VAL A 1 103 ? -14.738 1.797 5.400 1.00 97.69 103 VAL A C 1
ATOM 801 O O . VAL A 1 103 ? -15.504 0.924 4.987 1.00 97.69 103 VAL A O 1
ATOM 804 N N . TYR A 1 104 ? -13.684 1.504 6.158 1.00 97.38 104 TYR A N 1
ATOM 805 C CA . TYR A 1 104 ? -13.313 0.167 6.616 1.00 97.38 104 TYR A CA 1
ATOM 806 C C . TYR A 1 104 ? -13.729 -0.020 8.078 1.00 97.38 104 TYR A C 1
ATOM 808 O O . TYR A 1 104 ? -13.003 0.349 8.993 1.00 97.38 104 TYR A O 1
ATOM 816 N N . LYS A 1 105 ? -14.899 -0.625 8.312 1.00 97.06 105 LYS A N 1
ATOM 817 C CA . LYS A 1 105 ? -15.520 -0.726 9.653 1.00 97.06 105 LYS A CA 1
ATOM 818 C C . LYS A 1 105 ? -14.855 -1.702 10.632 1.00 97.06 105 LYS A C 1
ATOM 820 O O . LYS A 1 105 ? -15.181 -1.700 11.813 1.00 97.06 105 LYS A O 1
ATOM 825 N N . LYS A 1 106 ? -14.032 -2.620 10.125 1.00 95.38 106 LYS A N 1
ATOM 826 C CA . LYS A 1 106 ? -13.409 -3.709 10.900 1.00 95.38 106 LYS A CA 1
ATOM 827 C C . LYS A 1 106 ? -11.912 -3.790 10.619 1.00 95.38 106 LYS A C 1
ATOM 829 O O . LYS A 1 106 ? -11.368 -4.878 10.441 1.00 95.38 106 LYS A O 1
ATOM 834 N N . ALA A 1 107 ? -11.273 -2.632 10.488 1.00 96.44 107 ALA A N 1
ATOM 835 C CA . ALA A 1 107 ? -9.824 -2.578 10.421 1.00 96.44 107 ALA A CA 1
ATOM 836 C C . ALA A 1 107 ? -9.239 -3.007 11.775 1.00 96.44 107 ALA A C 1
ATOM 838 O O . ALA A 1 107 ? -9.909 -2.920 12.804 1.00 96.44 107 ALA A O 1
ATOM 839 N N . ILE A 1 108 ? -8.003 -3.501 11.763 1.00 96.56 108 ILE A N 1
ATOM 840 C CA . ILE A 1 108 ? -7.306 -3.951 12.968 1.00 96.56 108 ILE A CA 1
ATOM 841 C C . ILE A 1 108 ? -5.990 -3.190 13.060 1.00 96.56 108 ILE A C 1
ATOM 843 O O . ILE A 1 108 ? -5.235 -3.140 12.087 1.00 96.56 108 ILE A O 1
ATOM 847 N N . ILE A 1 109 ? -5.722 -2.612 14.226 1.00 96.25 109 ILE A N 1
ATOM 848 C CA . ILE A 1 109 ? -4.475 -1.909 14.536 1.00 96.25 109 ILE A CA 1
ATOM 849 C C . ILE A 1 109 ? -3.741 -2.612 15.677 1.00 96.25 109 ILE A C 1
ATOM 851 O O . ILE A 1 109 ? -4.313 -3.431 16.401 1.00 96.25 109 ILE A O 1
ATOM 855 N N . ASP A 1 110 ? -2.458 -2.301 15.832 1.00 95.69 110 ASP A N 1
ATOM 856 C CA . ASP A 1 110 ? -1.640 -2.874 16.895 1.00 95.69 110 ASP A CA 1
ATOM 857 C C . ASP A 1 110 ? -2.175 -2.490 18.296 1.00 95.69 110 ASP A C 1
ATOM 859 O O . ASP A 1 110 ? -2.631 -1.354 18.476 1.00 95.69 110 ASP A O 1
ATOM 863 N N . PRO A 1 111 ? -2.116 -3.390 19.300 1.00 93.88 111 PRO A N 1
ATOM 864 C CA . PRO A 1 111 ? -2.549 -3.095 20.668 1.00 93.88 111 PRO A CA 1
ATOM 865 C C . PRO A 1 111 ? -1.921 -1.842 21.296 1.00 93.88 111 PRO A C 1
ATOM 867 O O . PRO A 1 111 ? -2.575 -1.178 22.105 1.00 93.88 111 PRO A O 1
ATOM 870 N N . SER A 1 112 ? -0.696 -1.475 20.903 1.00 92.62 112 SER A N 1
ATOM 871 C CA . SER A 1 112 ? -0.031 -0.242 21.359 1.00 92.62 112 SER A CA 1
ATOM 872 C C . SER A 1 112 ? -0.780 1.039 20.975 1.00 92.62 112 SER A C 1
ATOM 874 O O . SER A 1 112 ? -0.617 2.064 21.632 1.00 92.62 112 SER A O 1
ATOM 876 N N . GLY A 1 113 ? -1.677 0.996 19.981 1.00 91.94 113 GLY A N 1
ATOM 877 C CA . GLY A 1 113 ? -2.549 2.128 19.655 1.00 91.94 113 GLY A CA 1
ATOM 878 C C . GLY A 1 113 ? -3.396 2.588 20.847 1.00 91.94 113 GLY A C 1
ATOM 879 O O . GLY A 1 113 ? -3.701 3.772 20.966 1.00 91.94 113 GLY A O 1
ATOM 880 N N . SER A 1 114 ? -3.706 1.680 21.776 1.00 91.62 114 SER A N 1
ATOM 881 C CA . SER A 1 114 ? -4.460 1.993 22.992 1.00 91.62 114 SER A CA 1
ATOM 882 C C . SER A 1 114 ? -3.728 2.937 23.955 1.00 91.62 114 SER A C 1
ATOM 884 O O . SER A 1 114 ? -4.380 3.562 24.782 1.00 91.62 114 SER A O 1
ATOM 886 N N . ASP A 1 115 ? -2.402 3.077 23.850 1.00 90.12 115 ASP A N 1
ATOM 887 C CA . ASP A 1 115 ? -1.618 4.024 24.658 1.00 90.12 115 ASP A CA 1
ATOM 888 C C . ASP A 1 115 ? -1.758 5.477 24.183 1.00 90.12 115 ASP A C 1
ATOM 890 O O . ASP A 1 115 ? -1.414 6.406 24.910 1.00 90.12 115 ASP A O 1
ATOM 894 N N . ILE A 1 116 ? -2.233 5.668 22.951 1.00 90.50 116 ILE A N 1
ATOM 895 C CA . ILE A 1 116 ? -2.263 6.961 22.258 1.00 90.50 116 ILE A CA 1
ATOM 896 C C . ILE A 1 116 ? -3.707 7.414 22.006 1.00 90.50 116 ILE A C 1
ATOM 898 O O . ILE A 1 116 ? -3.985 8.611 21.952 1.00 90.50 116 ILE A O 1
ATOM 902 N N . ILE A 1 117 ? -4.621 6.463 21.817 1.00 94.50 117 ILE A N 1
ATOM 903 C CA . ILE A 1 117 ? -6.007 6.711 21.426 1.00 94.50 117 ILE A CA 1
ATOM 904 C C . ILE A 1 117 ? -6.901 6.688 22.667 1.00 94.50 117 ILE A C 1
ATOM 906 O O . ILE A 1 117 ? -7.099 5.636 23.269 1.00 94.50 117 ILE A O 1
ATOM 910 N N . ASP A 1 118 ? -7.496 7.835 22.994 1.00 91.94 118 ASP A N 1
ATOM 911 C CA . ASP A 1 118 ? -8.527 7.956 24.027 1.00 91.94 118 ASP A CA 1
ATOM 912 C C . ASP A 1 118 ? -9.539 9.046 23.644 1.00 91.94 118 ASP A C 1
ATOM 914 O O . ASP A 1 118 ? -9.165 10.196 23.385 1.00 91.94 118 ASP A O 1
ATOM 918 N N . GLY A 1 119 ? -10.825 8.696 23.638 1.00 91.56 119 GLY A N 1
ATOM 919 C CA . GLY A 1 119 ? -11.945 9.582 23.323 1.00 91.56 119 GLY A CA 1
ATOM 920 C C . GLY A 1 119 ? -12.096 10.769 24.282 1.00 91.56 119 GLY A C 1
ATOM 921 O O . GLY A 1 119 ? -12.712 11.769 23.932 1.00 91.56 119 GLY A O 1
ATOM 922 N N . THR A 1 120 ? -11.496 10.726 25.475 1.00 90.44 120 THR A N 1
ATOM 923 C CA . THR A 1 120 ? -11.455 11.886 26.387 1.00 90.44 120 THR A CA 1
ATOM 924 C C . THR A 1 120 ? -10.470 12.968 25.945 1.00 90.44 120 THR A C 1
ATOM 926 O O . THR A 1 120 ? -10.559 14.109 26.400 1.00 90.44 120 THR A O 1
ATOM 929 N N . THR A 1 121 ? -9.522 12.623 25.070 1.00 90.44 121 THR A N 1
ATOM 930 C CA . THR A 1 121 ? -8.429 13.516 24.654 1.00 90.44 121 THR A CA 1
ATOM 931 C C . THR A 1 121 ? -8.625 14.101 23.259 1.00 90.44 121 THR A C 1
ATOM 933 O O . THR A 1 121 ? -7.926 15.047 22.888 1.00 90.44 121 THR A O 1
ATOM 936 N N . VAL A 1 122 ? -9.584 13.577 22.491 1.00 94.38 122 VAL A N 1
ATOM 937 C CA . VAL A 1 122 ? -9.878 14.070 21.145 1.00 94.38 122 VAL A CA 1
ATOM 938 C C . VAL A 1 122 ? -10.689 15.363 21.184 1.00 94.38 122 VAL A C 1
ATOM 940 O O . VAL A 1 122 ? -11.486 15.628 22.082 1.00 94.38 122 VAL A O 1
ATOM 943 N N . SER A 1 123 ? -10.480 16.205 20.180 1.00 94.94 123 SER A N 1
ATOM 944 C CA . SER A 1 123 ? -11.139 17.490 20.031 1.00 94.94 123 SER A CA 1
ATOM 945 C C . SER A 1 123 ? -11.545 17.718 18.585 1.00 94.94 123 SER A C 1
ATOM 947 O O . SER A 1 123 ? -10.816 17.389 17.655 1.00 94.94 123 SER A O 1
ATOM 949 N N . LYS A 1 124 ? -12.693 18.371 18.398 1.00 95.06 124 LYS A N 1
ATOM 950 C CA . LYS A 1 124 ? -13.118 18.884 17.091 1.00 95.06 124 LYS A CA 1
ATOM 951 C C . LYS A 1 124 ? -12.303 20.103 16.635 1.00 95.06 124 LYS A C 1
ATOM 953 O O . LYS A 1 124 ? -12.254 20.404 15.450 1.00 95.06 124 LYS A O 1
ATOM 958 N N . TRP A 1 125 ? -11.689 20.823 17.576 1.00 94.81 125 TRP A N 1
ATOM 959 C CA . TRP A 1 125 ? -11.100 22.148 17.334 1.00 94.81 125 TRP A CA 1
ATOM 960 C C . TRP A 1 125 ? -9.586 22.199 17.547 1.00 94.81 125 TRP A C 1
ATOM 962 O O . TRP A 1 125 ? -8.979 23.255 17.383 1.00 94.81 125 TRP A O 1
ATOM 972 N N . LYS A 1 126 ? -8.970 21.083 17.947 1.00 93.62 126 LYS A N 1
ATOM 973 C CA . LYS A 1 126 ? -7.527 20.969 18.180 1.00 93.62 126 LYS A CA 1
ATOM 974 C C . LYS A 1 126 ? -6.978 19.768 17.422 1.00 93.62 126 LYS A C 1
ATOM 976 O O . LYS A 1 126 ? -7.721 18.848 17.100 1.00 93.62 126 LYS A O 1
ATOM 981 N N . SER A 1 127 ? -5.673 19.779 17.164 1.00 91.69 127 SER A N 1
ATOM 982 C CA . SER A 1 127 ? -4.994 18.635 16.561 1.00 91.69 127 SER A CA 1
ATOM 983 C C . SER A 1 127 ? -5.071 17.425 17.484 1.00 91.69 127 SER A C 1
ATOM 985 O O . SER A 1 127 ? -4.592 17.473 18.617 1.00 91.69 127 SER A O 1
ATOM 987 N N . ASN A 1 128 ? -5.646 16.345 16.969 1.00 96.81 128 ASN A N 1
ATOM 988 C CA . ASN A 1 128 ? -5.677 15.051 17.636 1.00 96.81 128 ASN A CA 1
ATOM 989 C C . ASN A 1 128 ? -4.383 14.269 17.360 1.00 96.81 128 ASN A C 1
ATOM 991 O O . ASN A 1 128 ? -3.633 14.618 16.437 1.00 96.81 128 ASN A O 1
ATOM 995 N N . PRO A 1 129 ? -4.107 13.201 18.130 1.00 95.56 129 PRO A N 1
ATOM 996 C CA . PRO A 1 129 ? -2.974 12.326 17.868 1.00 95.56 129 PRO A CA 1
ATOM 997 C C . PRO A 1 129 ? -2.973 11.802 16.428 1.00 95.56 129 PRO A C 1
ATOM 999 O O . PRO A 1 129 ? -4.014 11.441 15.876 1.00 95.56 129 PRO A O 1
ATOM 1002 N N . SER A 1 130 ? -1.788 11.756 15.823 1.00 95.31 130 SER A N 1
ATOM 1003 C CA . SER A 1 130 ? -1.580 11.224 14.477 1.00 95.31 130 SER A CA 1
ATOM 1004 C C . SER A 1 130 ? -0.356 10.323 14.436 1.00 95.31 130 SER A C 1
ATOM 1006 O O . SER A 1 130 ? 0.565 10.456 15.243 1.00 95.31 130 SER A O 1
ATOM 1008 N N . PHE A 1 131 ? -0.362 9.376 13.507 1.00 95.12 131 PHE A N 1
ATOM 1009 C CA . PHE A 1 131 ? 0.682 8.370 13.371 1.00 95.12 131 PHE A CA 1
ATOM 1010 C C . PHE A 1 131 ? 0.760 7.854 11.937 1.00 95.12 131 PHE A C 1
ATOM 1012 O O . PHE A 1 131 ? -0.179 7.959 11.146 1.00 95.12 131 PHE A O 1
ATOM 1019 N N . GLN A 1 132 ? 1.907 7.276 11.598 1.00 96.06 132 GLN A N 1
ATOM 1020 C CA . GLN A 1 132 ? 2.106 6.601 10.327 1.00 96.06 132 GLN A CA 1
ATOM 1021 C C . GLN A 1 132 ? 1.766 5.119 10.475 1.00 96.06 132 GLN A C 1
ATOM 1023 O O . GLN A 1 132 ? 2.461 4.384 11.175 1.00 96.06 132 GLN A O 1
ATOM 1028 N N . PHE A 1 133 ? 0.753 4.655 9.751 1.00 95.56 133 PHE A N 1
ATOM 1029 C CA . PHE A 1 133 ? 0.574 3.229 9.523 1.00 95.56 133 PHE A CA 1
ATOM 1030 C C . PHE A 1 133 ? 1.508 2.779 8.415 1.00 95.56 133 PHE A C 1
ATOM 1032 O O . PHE A 1 133 ? 1.445 3.225 7.265 1.00 95.56 133 PHE A O 1
ATOM 1039 N N . GLU A 1 134 ? 2.416 1.888 8.785 1.00 94.19 134 GLU A N 1
ATOM 1040 C CA . GLU A 1 134 ? 3.465 1.431 7.899 1.00 94.19 134 GLU A CA 1
ATOM 1041 C C . GLU A 1 134 ? 2.887 0.800 6.631 1.00 94.19 134 GLU A C 1
ATOM 1043 O O . GLU A 1 134 ? 1.997 -0.048 6.686 1.00 94.19 134 GLU A O 1
ATOM 1048 N N . ARG A 1 135 ? 3.436 1.210 5.481 1.00 92.62 135 ARG A N 1
ATOM 1049 C CA . ARG A 1 135 ? 2.984 0.846 4.124 1.00 92.62 135 ARG A CA 1
ATOM 1050 C C . ARG A 1 135 ? 1.602 1.381 3.717 1.00 92.62 135 ARG A C 1
ATOM 1052 O O . ARG A 1 135 ? 1.274 1.257 2.544 1.00 92.62 135 ARG A O 1
ATOM 1059 N N . MET A 1 136 ? 0.852 2.013 4.620 1.00 93.31 136 MET A N 1
ATOM 1060 C CA . MET A 1 136 ? -0.518 2.473 4.362 1.00 93.31 136 MET A CA 1
ATOM 1061 C C . MET A 1 136 ? -0.605 3.992 4.177 1.00 93.31 136 MET A C 1
ATOM 1063 O O . MET A 1 136 ? -1.083 4.468 3.149 1.00 93.31 136 MET A O 1
ATOM 1067 N N . GLY A 1 137 ? -0.126 4.777 5.143 1.00 95.62 137 GLY A N 1
ATOM 1068 C CA . GLY A 1 137 ? -0.290 6.233 5.116 1.00 95.62 137 GLY A CA 1
ATOM 1069 C C . GLY A 1 137 ? -0.139 6.876 6.483 1.00 95.62 137 GLY A C 1
ATOM 1070 O O . GLY A 1 137 ? 0.231 6.219 7.456 1.00 95.62 137 GLY A O 1
ATOM 1071 N N . TYR A 1 138 ? -0.451 8.162 6.546 1.00 96.94 138 TYR A N 1
ATOM 1072 C CA . TYR A 1 138 ? -0.560 8.913 7.790 1.00 96.94 138 TYR A CA 1
ATOM 1073 C C . TYR A 1 138 ? -2.026 9.019 8.187 1.00 96.94 138 TYR A C 1
ATOM 1075 O O . TYR A 1 138 ? -2.879 9.304 7.346 1.00 96.94 138 TYR A O 1
ATOM 1083 N N . PHE A 1 139 ? -2.308 8.778 9.461 1.00 97.44 139 PHE A N 1
ATOM 1084 C CA . PHE A 1 139 ? -3.652 8.719 10.016 1.00 97.44 139 PHE A CA 1
ATOM 1085 C C . PHE A 1 139 ? -3.756 9.611 11.248 1.00 97.44 139 PHE A C 1
ATOM 1087 O O . PHE A 1 139 ? -2.768 9.824 11.950 1.00 97.44 139 PHE A O 1
ATOM 1094 N N . VAL A 1 140 ? -4.955 10.124 11.501 1.00 97.44 140 VAL A N 1
ATOM 1095 C CA . VAL A 1 140 ? -5.303 10.923 12.681 1.00 97.44 140 VAL A CA 1
ATOM 1096 C C . VAL A 1 140 ? -6.511 10.309 13.376 1.00 97.44 140 VAL A C 1
ATOM 1098 O O . VAL A 1 140 ? -7.391 9.752 12.716 1.00 97.44 140 VAL A O 1
ATOM 1101 N N . VAL A 1 141 ? -6.553 10.413 14.702 1.00 97.81 141 VAL A N 1
ATOM 1102 C CA . VAL A 1 141 ? -7.723 10.020 15.492 1.00 97.81 141 VAL A CA 1
ATOM 1103 C C . VAL A 1 141 ? -8.855 11.019 15.257 1.00 97.81 141 VAL A C 1
ATOM 1105 O O . VAL A 1 141 ? -8.689 12.227 15.457 1.00 97.81 141 VAL A O 1
ATOM 1108 N N . ASP A 1 142 ? -10.006 10.521 14.817 1.00 97.75 142 ASP A N 1
ATOM 1109 C CA . ASP A 1 142 ? -11.194 11.342 14.610 1.00 97.75 142 ASP A CA 1
ATOM 1110 C C . ASP A 1 142 ? -11.833 11.725 15.956 1.00 97.75 142 ASP A C 1
ATOM 1112 O O . ASP A 1 142 ? -11.775 10.969 16.930 1.00 97.75 142 ASP A O 1
ATOM 1116 N N . TYR A 1 143 ? -12.443 12.910 16.008 1.00 96.81 143 TYR A N 1
ATOM 1117 C CA . TYR A 1 143 ? -13.084 13.443 17.210 1.00 96.81 143 TYR A CA 1
ATOM 1118 C C . TYR A 1 143 ? -14.363 12.686 17.611 1.00 96.81 143 TYR A C 1
ATOM 1120 O O . TYR A 1 143 ? -14.838 12.859 18.729 1.00 96.81 143 TYR A O 1
ATOM 1128 N N . GLU A 1 144 ? -14.904 11.844 16.728 1.00 96.62 144 GLU A N 1
ATOM 1129 C CA . GLU A 1 144 ? -15.999 10.904 16.991 1.00 96.62 144 GLU A CA 1
ATOM 1130 C C . GLU A 1 144 ? -15.531 9.623 17.702 1.00 96.62 144 GLU A C 1
ATOM 1132 O O . GLU A 1 144 ? -16.347 8.766 18.043 1.00 96.62 144 GLU A O 1
ATOM 1137 N N . THR A 1 145 ? -14.226 9.471 17.950 1.00 97.25 145 THR A N 1
ATOM 1138 C CA . THR A 1 145 ? -13.700 8.365 18.756 1.00 97.25 145 THR A CA 1
ATOM 1139 C C . THR A 1 145 ? -14.271 8.415 20.172 1.00 97.25 145 THR A C 1
ATOM 1141 O O . THR A 1 145 ? -14.120 9.399 20.888 1.00 97.25 145 THR A O 1
ATOM 1144 N N . THR A 1 146 ? -14.875 7.307 20.598 1.00 95.94 146 THR A N 1
ATOM 1145 C CA . THR A 1 146 ? -15.454 7.114 21.942 1.00 95.94 146 THR A CA 1
ATOM 1146 C C . THR A 1 146 ? -14.697 6.067 22.758 1.00 95.94 146 THR A C 1
ATOM 1148 O O . THR A 1 146 ? -15.150 5.659 23.821 1.00 95.94 146 THR A O 1
ATOM 1151 N N . TYR A 1 147 ? -13.568 5.585 22.237 1.00 95.81 147 TYR A N 1
ATOM 1152 C CA . TYR A 1 147 ? -12.776 4.540 22.871 1.00 95.81 147 TYR A CA 1
ATOM 1153 C C . TYR A 1 147 ? -12.127 5.013 24.174 1.00 95.81 147 TYR A C 1
ATOM 1155 O O . TYR A 1 147 ? -11.475 6.055 24.186 1.00 95.81 147 TYR A O 1
ATOM 1163 N N . HIS A 1 148 ? -12.227 4.213 25.234 1.00 91.00 148 HIS A N 1
ATOM 1164 C CA . HIS A 1 148 ? -11.579 4.478 26.520 1.00 91.00 148 HIS A CA 1
ATOM 1165 C C . HIS A 1 148 ? -10.765 3.267 26.977 1.00 91.00 148 HIS A C 1
ATOM 1167 O O . HIS A 1 148 ? -11.250 2.138 26.950 1.00 91.00 148 HIS A O 1
ATOM 1173 N N . LYS A 1 149 ? -9.521 3.498 27.411 1.00 82.50 149 LYS A N 1
ATOM 1174 C CA . LYS A 1 149 ? -8.545 2.451 27.769 1.00 82.50 149 LYS A CA 1
ATOM 1175 C C . LYS A 1 149 ? -8.640 1.990 29.235 1.00 82.50 149 LYS A C 1
ATOM 1177 O O . LYS A 1 149 ? -7.631 1.643 29.850 1.00 82.50 149 LYS A O 1
ATOM 1182 N N . ASP A 1 150 ? -9.817 2.053 29.843 1.00 81.75 150 ASP A N 1
ATOM 1183 C CA . ASP A 1 150 ? -9.965 1.618 31.232 1.00 81.75 150 ASP A CA 1
ATOM 1184 C C . ASP A 1 150 ? -9.865 0.079 31.366 1.00 81.75 150 ASP A C 1
ATOM 1186 O O . ASP A 1 150 ? -9.483 -0.636 30.435 1.00 81.75 150 ASP A O 1
ATOM 1190 N N . SER A 1 151 ? -10.154 -0.457 32.555 1.00 69.94 151 SER A N 1
ATOM 1191 C CA . SER A 1 151 ? -10.083 -1.899 32.822 1.00 69.94 151 SER A CA 1
ATOM 1192 C C . SER A 1 151 ? -11.063 -2.741 31.992 1.00 69.94 151 SER A C 1
ATOM 1194 O O . SER A 1 151 ? -10.909 -3.963 31.949 1.00 69.94 151 SER A O 1
ATOM 1196 N N . ASN A 1 152 ? -12.040 -2.122 31.328 1.00 78.31 152 ASN A N 1
ATOM 1197 C CA . ASN A 1 152 ? -12.951 -2.762 30.394 1.00 78.31 152 ASN A CA 1
ATOM 1198 C C . ASN A 1 152 ? -13.113 -1.880 29.144 1.00 78.31 152 ASN A C 1
ATOM 1200 O O . ASN A 1 152 ? -14.107 -1.159 29.042 1.00 78.31 152 ASN A O 1
ATOM 1204 N N . PRO A 1 153 ? -12.171 -1.945 28.184 1.00 81.06 153 PRO A N 1
ATOM 1205 C CA . PRO A 1 153 ? -12.176 -1.052 27.038 1.00 81.06 153 PRO A CA 1
ATOM 1206 C C . PRO A 1 153 ? -13.510 -1.075 26.292 1.00 81.06 153 PRO A C 1
ATOM 1208 O O . PRO A 1 153 ? -13.957 -2.114 25.800 1.00 81.06 153 PRO A O 1
ATOM 1211 N N . THR A 1 154 ? -14.147 0.088 26.209 1.00 86.88 154 THR A N 1
ATOM 1212 C CA . THR A 1 154 ? -15.429 0.280 25.523 1.00 86.88 154 THR A CA 1
ATOM 1213 C C . THR A 1 154 ? -15.326 1.403 24.502 1.00 86.88 154 THR A C 1
ATOM 1215 O O . THR A 1 154 ? -14.355 2.157 24.489 1.00 86.88 154 THR A O 1
ATOM 1218 N N . GLY A 1 155 ? -16.335 1.504 23.637 1.00 92.69 155 GLY A N 1
ATOM 1219 C CA . GLY A 1 155 ? -16.418 2.537 22.611 1.00 92.69 155 GLY A CA 1
ATOM 1220 C C . GLY A 1 155 ? -15.764 2.142 21.289 1.00 92.69 155 GLY A C 1
ATOM 1221 O O . GLY A 1 155 ? -15.313 1.013 21.092 1.00 92.69 155 GLY A O 1
ATOM 1222 N N . GLN A 1 156 ? -15.768 3.085 20.353 1.00 95.88 156 GLN A N 1
ATOM 1223 C CA . GLN A 1 156 ? -15.291 2.894 18.987 1.00 95.88 156 GLN A CA 1
ATOM 1224 C C . GLN A 1 156 ? -14.072 3.775 18.721 1.00 95.88 156 GLN A C 1
ATOM 1226 O O . GLN A 1 156 ? -14.079 4.968 19.024 1.00 95.88 156 GLN A O 1
ATOM 1231 N N . ILE A 1 157 ? -13.042 3.186 18.113 1.00 97.62 157 ILE A N 1
ATOM 1232 C CA . ILE A 1 157 ? -11.908 3.915 17.542 1.00 97.62 157 ILE A CA 1
ATOM 1233 C C . ILE A 1 157 ? -12.259 4.297 16.104 1.00 97.62 157 ILE A C 1
ATOM 1235 O O . ILE A 1 157 ? -12.599 3.416 15.308 1.00 97.62 157 ILE A O 1
ATOM 1239 N N . VAL A 1 158 ? -12.136 5.582 15.767 1.00 98.06 158 VAL A N 1
ATOM 1240 C CA . VAL A 1 158 ? -12.347 6.104 14.411 1.00 98.06 158 VAL A CA 1
ATOM 1241 C C . VAL A 1 158 ? -11.082 6.823 13.954 1.00 98.06 158 VAL A C 1
ATOM 1243 O O . VAL A 1 158 ? -10.583 7.720 14.632 1.00 98.06 158 VAL A O 1
ATOM 1246 N N . LEU A 1 159 ? -10.539 6.417 12.808 1.00 98.31 159 LEU A N 1
ATOM 1247 C CA . LEU A 1 159 ? -9.299 6.955 12.253 1.00 98.31 159 LEU A CA 1
ATOM 1248 C C . LEU A 1 159 ? -9.519 7.481 10.841 1.00 98.31 159 LEU A C 1
ATOM 1250 O O . LEU A 1 159 ? -10.089 6.795 9.999 1.00 98.31 159 LEU A O 1
ATOM 1254 N N . ASN A 1 160 ? -8.961 8.649 10.552 1.00 98.06 160 ASN A N 1
ATOM 1255 C CA . ASN A 1 160 ? -8.998 9.263 9.230 1.00 98.06 160 ASN A CA 1
ATOM 1256 C C . ASN A 1 160 ? -7.623 9.186 8.573 1.00 98.06 160 ASN A C 1
ATOM 1258 O O . ASN A 1 160 ? -6.627 9.576 9.186 1.00 98.06 160 ASN A O 1
ATOM 1262 N N . ARG A 1 161 ? -7.550 8.739 7.314 1.00 97.50 161 ARG A N 1
ATOM 1263 C CA . ARG A 1 161 ? -6.324 8.864 6.513 1.00 97.50 161 ARG A CA 1
ATOM 1264 C C . ARG A 1 161 ? -6.121 10.333 6.151 1.00 97.50 161 ARG A C 1
ATOM 1266 O O . ARG A 1 161 ? -6.931 10.903 5.432 1.00 97.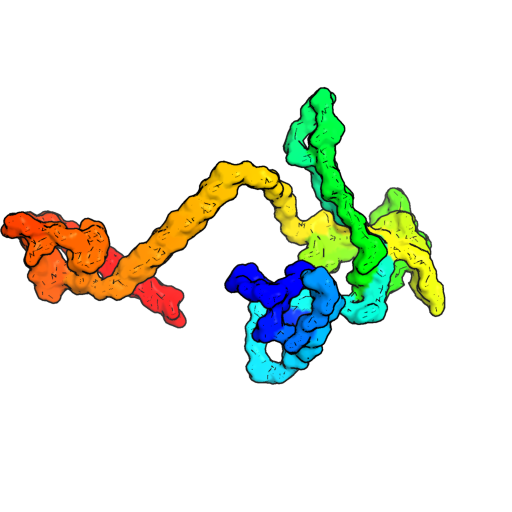50 161 ARG A O 1
ATOM 1273 N N . ILE A 1 162 ? -5.021 10.912 6.622 1.00 95.12 162 ILE A N 1
ATOM 1274 C CA . ILE A 1 162 ? -4.590 12.274 6.289 1.00 95.12 162 ILE A CA 1
ATOM 1275 C C . ILE A 1 162 ? -4.066 12.294 4.851 1.00 95.12 162 ILE A C 1
ATOM 1277 O O . ILE A 1 162 ? -4.498 13.094 4.030 1.00 95.12 162 ILE A O 1
ATOM 1281 N N . VAL A 1 163 ? -3.112 11.407 4.557 1.00 93.25 163 VAL A N 1
ATOM 1282 C CA . VAL A 1 163 ? -2.457 11.304 3.250 1.00 93.25 163 VAL A CA 1
ATOM 1283 C C . VAL A 1 163 ? -1.828 9.918 3.081 1.00 93.25 163 VAL A C 1
ATOM 1285 O O . VAL A 1 163 ? -1.411 9.279 4.054 1.00 93.25 163 VAL A O 1
ATOM 1288 N N . SER A 1 164 ? -1.768 9.428 1.844 1.00 91.88 164 SER A N 1
ATOM 1289 C CA . SER A 1 164 ? -1.046 8.207 1.471 1.00 91.88 164 SER A CA 1
ATOM 1290 C C . SER A 1 164 ? 0.480 8.407 1.531 1.00 91.88 164 SER A C 1
ATOM 1292 O O . SER A 1 164 ? 0.984 9.525 1.486 1.00 91.88 164 SER A O 1
ATOM 1294 N N . LEU A 1 165 ? 1.261 7.320 1.631 1.00 91.06 165 LEU A N 1
ATOM 1295 C CA . LEU A 1 165 ? 2.739 7.412 1.712 1.00 91.06 165 LEU A CA 1
ATOM 1296 C C . LEU A 1 165 ? 3.414 7.889 0.422 1.00 91.06 165 LEU A C 1
ATOM 1298 O O . LEU A 1 165 ? 4.548 8.361 0.438 1.00 91.06 165 LEU A O 1
ATOM 1302 N N . LYS A 1 166 ? 2.746 7.681 -0.705 1.00 84.31 166 LYS A N 1
ATOM 1303 C CA . LYS A 1 166 ? 3.129 8.197 -2.015 1.00 84.31 166 LYS A CA 1
ATOM 1304 C C . LYS A 1 166 ? 1.928 8.942 -2.547 1.00 84.31 166 LYS A C 1
ATOM 1306 O O . LYS A 1 166 ? 0.809 8.536 -2.236 1.00 84.31 166 LYS A O 1
ATOM 1311 N N . GLU A 1 167 ? 2.156 9.970 -3.356 1.00 68.75 167 GLU A N 1
ATOM 1312 C CA . GLU A 1 167 ? 1.073 10.572 -4.123 1.00 68.75 167 GLU A CA 1
ATOM 1313 C C . GLU A 1 167 ? 0.350 9.454 -4.873 1.00 68.75 167 GLU A C 1
ATOM 1315 O O . GLU A 1 167 ? 0.915 8.775 -5.738 1.00 68.75 167 GLU A O 1
ATOM 1320 N N . GLU A 1 168 ? -0.901 9.225 -4.484 1.00 59.91 168 GLU A N 1
ATOM 1321 C CA . GLU A 1 168 ? -1.847 8.563 -5.353 1.00 59.91 168 GLU A CA 1
ATOM 1322 C C . GLU A 1 168 ? -2.051 9.566 -6.481 1.00 59.91 168 GLU A C 1
ATOM 1324 O O . GLU A 1 168 ? -2.882 10.464 -6.395 1.00 59.91 168 GLU A O 1
ATOM 1329 N N . ILE A 1 169 ? -1.221 9.469 -7.528 1.00 51.75 169 ILE A N 1
ATOM 1330 C CA . ILE A 1 169 ? -1.610 10.009 -8.823 1.00 51.75 169 ILE A CA 1
ATOM 1331 C C . ILE A 1 169 ? -2.948 9.336 -9.044 1.00 51.75 169 ILE A C 1
ATOM 1333 O O . ILE A 1 169 ? -2.969 8.111 -9.218 1.00 51.75 169 ILE A O 1
ATOM 1337 N N . THR A 1 170 ? -4.041 10.096 -8.938 1.00 49.31 170 THR A N 1
ATOM 1338 C CA . THR A 1 170 ? -5.347 9.666 -9.406 1.00 49.31 170 THR A CA 1
ATOM 1339 C C . THR A 1 170 ? -5.061 9.216 -10.816 1.00 49.31 170 THR A C 1
ATOM 1341 O O . THR A 1 170 ? -4.838 10.038 -11.706 1.00 49.31 170 THR A O 1
ATOM 1344 N N . LYS A 1 171 ? -4.896 7.904 -11.000 1.00 46.88 171 LYS A N 1
ATOM 1345 C CA . LYS A 1 171 ? -4.772 7.330 -12.319 1.00 46.88 171 LYS A CA 1
ATOM 1346 C C . LYS A 1 171 ? -6.144 7.632 -12.865 1.00 46.88 171 LYS A C 1
ATOM 1348 O O . LYS A 1 171 ? -7.087 6.908 -12.552 1.00 46.88 171 LYS A O 1
ATOM 1353 N N . GLN A 1 172 ? -6.265 8.751 -13.584 1.00 48.16 172 GLN A N 1
ATOM 1354 C CA . GLN A 1 172 ? -7.363 8.956 -14.507 1.00 48.16 172 GLN A CA 1
ATOM 1355 C C . GLN A 1 172 ? -7.541 7.598 -15.152 1.00 48.16 172 GLN A C 1
ATOM 1357 O O . GLN A 1 172 ? -6.538 7.020 -15.587 1.00 48.16 172 GLN A O 1
ATOM 1362 N N . LYS A 1 173 ? -8.745 7.019 -15.039 1.00 50.84 173 LYS A N 1
ATOM 1363 C CA . LYS A 1 173 ? -9.031 5.734 -15.670 1.00 50.84 173 LYS A CA 1
ATOM 1364 C C . LYS A 1 173 ? -8.593 5.909 -17.112 1.00 50.84 173 LYS A C 1
ATOM 1366 O O . LYS A 1 173 ? -9.223 6.663 -17.848 1.00 50.84 173 LYS A O 1
ATOM 1371 N N . LEU A 1 174 ? -7.437 5.328 -17.429 1.00 56.75 174 LEU A N 1
ATOM 1372 C CA . LEU A 1 174 ? -6.786 5.568 -18.698 1.00 56.75 174 LEU A CA 1
ATOM 1373 C C . LEU A 1 174 ? -7.781 5.080 -19.731 1.00 56.75 174 LEU A C 1
ATOM 1375 O O . LEU A 1 174 ? -8.332 3.982 -19.600 1.00 56.75 174 LEU A O 1
ATOM 1379 N N . SER A 1 175 ? -8.064 5.926 -20.708 1.00 70.12 175 SER A N 1
ATOM 1380 C CA . SER A 1 175 ? -8.882 5.516 -21.834 1.00 70.12 175 SER A CA 1
ATOM 1381 C C . SER A 1 175 ? -8.283 4.247 -22.442 1.00 70.12 175 SER A C 1
ATOM 1383 O O . SER A 1 175 ? -7.073 4.010 -22.363 1.00 70.12 175 SER A O 1
ATOM 1385 N N . GLN A 1 176 ? -9.111 3.427 -23.085 1.00 67.88 176 GLN A N 1
ATOM 1386 C CA . GLN A 1 176 ? -8.633 2.211 -23.746 1.00 67.88 176 GLN A CA 1
ATOM 1387 C C . GLN A 1 176 ? -7.449 2.503 -24.691 1.00 67.88 176 GLN A C 1
ATOM 1389 O O . GLN A 1 176 ? -6.489 1.740 -24.737 1.00 67.88 176 GLN A O 1
ATOM 1394 N N . ALA A 1 177 ? -7.471 3.664 -25.354 1.00 72.25 177 ALA A N 1
ATOM 1395 C CA . ALA A 1 177 ? -6.398 4.138 -26.223 1.00 72.25 177 ALA A CA 1
ATOM 1396 C C . ALA A 1 177 ? -5.091 4.472 -25.476 1.00 72.25 177 ALA A C 1
ATOM 1398 O O . ALA A 1 177 ? -4.002 4.314 -26.024 1.00 72.25 177 ALA A O 1
ATOM 1399 N N . GLU A 1 178 ? -5.158 4.958 -24.237 1.00 69.94 178 GLU A N 1
ATOM 1400 C CA . GLU A 1 178 ? -3.967 5.202 -23.417 1.00 69.94 178 GLU A CA 1
ATOM 1401 C C . GLU A 1 178 ? -3.385 3.906 -22.855 1.00 69.94 178 GLU A C 1
ATOM 1403 O O . GLU A 1 178 ? -2.162 3.771 -22.796 1.00 69.94 178 GLU A O 1
ATOM 1408 N N . ILE A 1 179 ? -4.239 2.945 -22.491 1.00 72.00 179 ILE A N 1
ATOM 1409 C CA . ILE A 1 179 ? -3.815 1.598 -22.089 1.00 72.00 179 ILE A CA 1
ATOM 1410 C C . ILE A 1 179 ? -3.070 0.927 -23.247 1.00 72.00 179 ILE A C 1
ATOM 1412 O O . ILE A 1 179 ? -1.939 0.480 -23.068 1.00 72.00 179 ILE A O 1
ATOM 1416 N N . GLU A 1 180 ? -3.642 0.964 -24.451 1.00 80.12 180 GLU A N 1
ATOM 1417 C CA . GLU A 1 180 ? -3.031 0.396 -25.656 1.00 80.12 180 GLU A CA 1
ATOM 1418 C C . GLU A 1 180 ? -1.679 1.053 -25.980 1.00 80.12 180 GLU A C 1
ATOM 1420 O O . GLU A 1 180 ? -0.687 0.361 -26.193 1.00 80.12 180 GLU A O 1
ATOM 1425 N N . LYS A 1 181 ? -1.571 2.386 -25.871 1.00 81.75 181 LYS A N 1
ATOM 1426 C CA . LYS A 1 181 ? -0.286 3.096 -26.027 1.00 81.75 181 LYS A CA 1
ATOM 1427 C C . LYS A 1 181 ? 0.765 2.686 -24.993 1.00 81.75 181 LYS A C 1
ATOM 1429 O O . LYS A 1 181 ? 1.961 2.667 -25.300 1.00 81.75 181 LYS A O 1
ATOM 1434 N N . LEU A 1 182 ? 0.362 2.423 -23.749 1.00 75.44 182 LEU A N 1
ATOM 1435 C CA . LEU A 1 182 ? 1.282 1.980 -22.702 1.00 75.44 182 LEU A CA 1
ATOM 1436 C C . LEU A 1 182 ? 1.767 0.552 -22.948 1.00 75.44 182 LEU A C 1
ATOM 1438 O O . LEU A 1 182 ? 2.964 0.296 -22.776 1.00 75.44 182 LEU A O 1
ATOM 1442 N N . ASP A 1 183 ? 0.873 -0.336 -23.374 1.00 80.44 183 ASP A N 1
ATOM 1443 C CA . ASP A 1 183 ? 1.207 -1.710 -23.737 1.00 80.44 183 ASP A CA 1
ATOM 1444 C C . ASP A 1 183 ? 2.110 -1.750 -24.973 1.00 80.44 183 ASP A C 1
ATOM 1446 O O . ASP A 1 183 ? 3.149 -2.413 -24.944 1.00 80.44 183 ASP A O 1
ATOM 1450 N N . ASP A 1 184 ? 1.824 -0.945 -25.996 1.00 85.31 184 ASP A N 1
ATOM 1451 C CA . ASP A 1 184 ? 2.694 -0.770 -27.160 1.00 85.31 184 ASP A CA 1
ATOM 1452 C C . ASP A 1 184 ? 4.083 -0.284 -26.756 1.00 85.31 184 ASP A C 1
ATOM 1454 O O . ASP A 1 184 ? 5.096 -0.852 -27.171 1.00 85.31 184 ASP A O 1
ATOM 1458 N N . ARG A 1 185 ? 4.167 0.732 -25.887 1.00 84.44 185 ARG A N 1
ATOM 1459 C CA . ARG A 1 185 ? 5.453 1.235 -25.389 1.00 84.44 185 ARG A CA 1
ATOM 1460 C C . ARG A 1 185 ? 6.212 0.160 -24.612 1.00 84.44 185 ARG A C 1
ATOM 1462 O O . ARG A 1 185 ? 7.426 0.037 -24.778 1.00 84.44 185 ARG A O 1
ATOM 1469 N N . ARG A 1 186 ? 5.526 -0.622 -23.775 1.00 82.19 186 ARG A N 1
ATOM 1470 C CA . ARG A 1 186 ? 6.126 -1.725 -23.008 1.00 82.19 186 ARG A CA 1
ATOM 1471 C C . ARG A 1 186 ? 6.633 -2.828 -23.937 1.00 82.19 186 ARG A C 1
ATOM 1473 O O . ARG A 1 186 ? 7.754 -3.303 -23.755 1.00 82.19 186 ARG A O 1
ATOM 1480 N N . ASN A 1 187 ? 5.855 -3.188 -24.952 1.00 85.06 187 ASN A N 1
ATOM 1481 C CA . ASN A 1 187 ? 6.224 -4.177 -25.960 1.00 85.06 187 ASN A CA 1
ATOM 1482 C C . ASN A 1 187 ? 7.413 -3.700 -26.802 1.00 85.06 187 ASN A C 1
ATOM 1484 O O . ASN A 1 187 ? 8.356 -4.461 -27.009 1.00 85.06 187 ASN A O 1
ATOM 1488 N N . GLN A 1 188 ? 7.442 -2.425 -27.199 1.00 87.31 188 GLN A N 1
ATOM 1489 C CA . GLN A 1 188 ? 8.583 -1.819 -27.891 1.00 87.31 188 GLN A CA 1
ATOM 1490 C C . GLN A 1 188 ? 9.842 -1.818 -27.020 1.00 87.31 188 GLN A C 1
ATOM 1492 O O . GLN A 1 188 ? 10.912 -2.184 -27.498 1.00 87.31 188 GLN A O 1
ATOM 1497 N N . GLN A 1 189 ? 9.734 -1.458 -25.738 1.00 84.25 189 GLN A N 1
ATOM 1498 C CA . GLN A 1 189 ? 10.866 -1.495 -24.807 1.00 84.25 189 GLN A CA 1
ATOM 1499 C C . GLN A 1 189 ? 11.393 -2.918 -24.606 1.00 84.25 189 GLN A C 1
ATOM 1501 O O . GLN A 1 189 ? 12.607 -3.125 -24.618 1.00 84.25 189 GLN A O 1
ATOM 1506 N N . LYS A 1 190 ? 10.496 -3.902 -24.474 1.00 88.88 190 LYS A N 1
ATOM 1507 C CA . LYS A 1 190 ? 10.859 -5.319 -24.377 1.00 88.88 190 LYS A CA 1
ATOM 1508 C C . LYS A 1 190 ? 11.565 -5.796 -25.649 1.00 88.88 190 LYS A C 1
ATOM 1510 O O . LYS A 1 190 ? 12.667 -6.327 -25.560 1.00 88.88 190 LYS A O 1
ATOM 1515 N N . ALA A 1 191 ? 11.002 -5.513 -26.823 1.00 88.62 191 ALA A N 1
ATOM 1516 C CA . ALA A 1 191 ? 11.606 -5.863 -28.106 1.00 88.62 191 ALA A CA 1
ATOM 1517 C C . ALA A 1 191 ? 12.977 -5.192 -28.308 1.00 88.62 191 ALA A C 1
ATOM 1519 O O . ALA A 1 191 ? 13.918 -5.831 -28.776 1.00 88.62 191 ALA A O 1
ATOM 1520 N N . GLN A 1 192 ? 13.132 -3.925 -27.908 1.00 87.12 192 GLN A N 1
ATOM 1521 C CA . GLN A 1 192 ? 14.416 -3.216 -27.947 1.00 87.12 192 GLN A CA 1
ATOM 1522 C C . GLN A 1 192 ? 15.442 -3.825 -26.985 1.00 87.12 192 GLN A C 1
ATOM 1524 O O . GLN A 1 192 ? 16.616 -3.944 -27.341 1.00 87.12 192 GLN A O 1
ATOM 1529 N N . ALA A 1 193 ? 15.023 -4.222 -25.780 1.00 87.19 193 ALA A N 1
ATOM 1530 C CA . ALA A 1 193 ? 15.890 -4.882 -24.811 1.00 87.19 193 ALA A CA 1
ATOM 1531 C C . ALA A 1 193 ? 16.354 -6.255 -25.318 1.00 87.19 193 ALA A C 1
ATOM 1533 O O . ALA A 1 193 ? 17.553 -6.527 -25.303 1.00 87.19 193 ALA A O 1
ATOM 1534 N N . GLU A 1 194 ? 15.441 -7.068 -25.851 1.00 90.50 194 GLU A N 1
ATOM 1535 C CA . GLU A 1 194 ? 15.743 -8.372 -26.455 1.00 90.50 194 GLU A CA 1
ATOM 1536 C C . GLU A 1 194 ? 16.633 -8.239 -27.698 1.00 90.50 194 GLU A C 1
ATOM 1538 O O . GLU A 1 194 ? 17.562 -9.022 -27.888 1.00 90.50 194 GLU A O 1
ATOM 1543 N N . ALA A 1 195 ? 16.396 -7.238 -28.551 1.00 88.38 195 ALA A N 1
ATOM 1544 C CA . ALA A 1 195 ? 17.246 -6.956 -29.708 1.00 88.38 195 ALA A CA 1
ATOM 1545 C C . ALA A 1 195 ? 18.651 -6.509 -29.282 1.00 88.38 195 ALA A C 1
ATOM 1547 O O . ALA A 1 195 ? 19.645 -6.949 -29.858 1.00 88.38 195 ALA A O 1
ATOM 1548 N N . LYS A 1 196 ? 18.754 -5.673 -28.240 1.00 87.19 196 LYS A N 1
ATOM 1549 C CA . LYS A 1 196 ? 20.038 -5.274 -27.656 1.00 87.19 196 LYS A CA 1
ATOM 1550 C C . LYS A 1 196 ? 20.765 -6.476 -27.059 1.00 87.19 196 LYS A C 1
ATOM 1552 O O . LYS A 1 196 ? 21.959 -6.613 -27.288 1.00 87.19 196 LYS A O 1
ATOM 1557 N N . GLU A 1 197 ? 20.074 -7.336 -26.318 1.00 89.25 197 GLU A N 1
ATOM 1558 C CA . GLU A 1 197 ? 20.663 -8.540 -25.730 1.00 89.25 197 GLU A CA 1
ATOM 1559 C C . GLU A 1 197 ? 21.146 -9.513 -26.809 1.00 89.25 197 GLU A C 1
ATOM 1561 O O . GLU A 1 19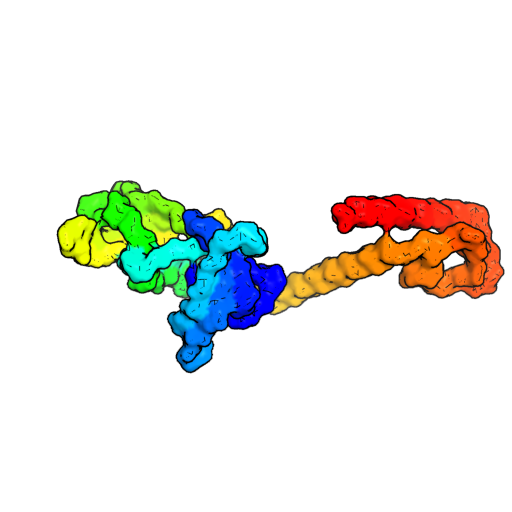7 ? 22.317 -9.888 -26.786 1.00 89.25 197 GLU A O 1
ATOM 1566 N N . ARG A 1 198 ? 20.318 -9.812 -27.819 1.00 91.12 198 ARG A N 1
ATOM 1567 C CA . ARG A 1 198 ? 20.727 -10.613 -28.984 1.00 91.12 198 ARG A CA 1
ATOM 1568 C C . ARG A 1 198 ? 21.934 -10.011 -29.687 1.00 91.12 198 ARG A C 1
ATOM 1570 O O . ARG A 1 198 ? 22.897 -10.725 -29.935 1.00 91.12 198 ARG A O 1
ATOM 1577 N N . ARG A 1 199 ? 21.938 -8.695 -29.933 1.00 89.19 199 ARG A N 1
ATOM 1578 C CA . ARG A 1 199 ? 23.095 -8.003 -30.516 1.00 89.19 199 ARG A CA 1
ATOM 1579 C C . ARG A 1 199 ? 24.354 -8.260 -29.694 1.00 89.19 199 ARG A C 1
ATOM 1581 O O . ARG A 1 199 ? 25.365 -8.646 -30.264 1.00 89.19 199 ARG A O 1
ATOM 1588 N N . MET A 1 200 ? 24.301 -8.063 -28.375 1.00 91.31 200 MET A N 1
ATOM 1589 C CA . MET A 1 200 ? 25.461 -8.246 -27.492 1.00 91.31 200 MET A CA 1
ATOM 1590 C C . MET A 1 200 ? 25.908 -9.709 -27.357 1.00 91.31 200 MET A C 1
ATOM 1592 O O . MET A 1 200 ? 27.045 -9.934 -26.958 1.00 91.31 200 MET A O 1
ATOM 1596 N N . GLN A 1 201 ? 25.074 -10.693 -27.700 1.00 90.44 201 GLN A N 1
ATOM 1597 C CA . GLN A 1 201 ? 25.452 -12.112 -27.716 1.00 90.44 201 GLN A CA 1
ATOM 1598 C C . GLN A 1 201 ? 26.175 -12.539 -29.005 1.00 90.44 201 GLN A C 1
ATOM 1600 O O . GLN A 1 201 ? 26.852 -13.564 -28.994 1.00 90.44 201 GLN A O 1
ATOM 1605 N N . ILE A 1 202 ? 26.081 -11.763 -30.092 1.00 90.00 202 ILE A N 1
ATOM 1606 C CA . ILE A 1 202 ? 26.755 -12.081 -31.360 1.00 90.00 202 ILE A CA 1
ATOM 1607 C C . ILE A 1 202 ? 28.270 -11.889 -31.215 1.00 90.00 202 ILE A C 1
ATOM 1609 O O . ILE A 1 202 ? 28.738 -10.815 -30.811 1.00 90.00 202 ILE A O 1
ATOM 1613 N N . ASP A 1 203 ? 29.037 -12.914 -31.595 1.00 89.94 203 ASP A N 1
ATOM 1614 C CA . ASP A 1 203 ? 30.497 -12.849 -31.667 1.00 89.94 203 ASP A CA 1
ATOM 1615 C C . ASP A 1 203 ? 30.936 -11.714 -32.617 1.00 89.94 203 ASP A C 1
ATOM 1617 O O . ASP A 1 203 ? 30.405 -11.605 -33.729 1.00 89.94 203 ASP A O 1
ATOM 1621 N N . PRO A 1 204 ? 31.905 -10.862 -32.233 1.00 89.62 204 PRO A N 1
ATOM 1622 C CA . PRO A 1 204 ? 32.401 -9.786 -33.087 1.00 89.62 204 PRO A CA 1
ATOM 1623 C C . PRO A 1 204 ? 32.754 -10.195 -34.524 1.00 89.62 204 PRO A C 1
ATOM 1625 O O . PRO A 1 204 ? 32.509 -9.407 -35.441 1.00 89.62 204 PRO A O 1
ATOM 1628 N N . VAL A 1 205 ? 33.288 -11.402 -34.741 1.00 90.31 205 VAL A N 1
ATOM 1629 C CA . VAL A 1 205 ? 33.656 -11.918 -36.073 1.00 90.31 205 VAL A CA 1
ATOM 1630 C C . VAL A 1 205 ? 32.416 -12.238 -36.917 1.00 90.31 205 VAL A C 1
ATOM 1632 O O . VAL A 1 205 ? 32.437 -12.094 -38.141 1.00 90.31 205 VAL A O 1
ATOM 1635 N N . ASN A 1 206 ? 31.306 -12.606 -36.276 1.00 90.94 206 ASN A N 1
ATOM 1636 C CA . ASN A 1 206 ? 30.042 -12.917 -36.943 1.00 90.94 206 ASN A CA 1
ATOM 1637 C C . ASN A 1 206 ? 29.056 -11.742 -36.984 1.00 90.94 206 ASN A C 1
ATOM 1639 O O . ASN A 1 206 ? 28.003 -11.851 -37.612 1.00 90.94 206 ASN A O 1
ATOM 1643 N N . TYR A 1 207 ? 29.398 -10.595 -36.390 1.00 91.56 207 TYR A N 1
ATOM 1644 C CA . TYR A 1 207 ? 28.524 -9.423 -36.295 1.00 91.56 207 TYR A CA 1
ATOM 1645 C C . TYR A 1 207 ? 27.867 -9.028 -37.630 1.00 91.56 207 TYR A C 1
ATOM 1647 O O . TYR A 1 207 ? 26.650 -8.879 -37.704 1.00 91.56 207 TYR A O 1
ATOM 1655 N N . PHE A 1 208 ? 28.646 -8.936 -38.713 1.00 92.56 208 PHE A N 1
ATOM 1656 C CA . PHE A 1 208 ? 28.135 -8.569 -40.043 1.00 92.56 208 PHE A CA 1
ATOM 1657 C C . PHE A 1 208 ? 27.451 -9.712 -40.809 1.00 92.56 208 PHE A C 1
ATOM 1659 O O . PHE A 1 208 ? 26.945 -9.488 -41.910 1.00 92.56 208 PHE A O 1
ATOM 1666 N N . LYS A 1 209 ? 27.466 -10.934 -40.271 1.00 89.75 209 LYS A N 1
ATOM 1667 C CA . LYS A 1 209 ? 26.791 -12.111 -40.840 1.00 89.75 209 LYS A CA 1
ATOM 1668 C C . LYS A 1 209 ? 25.441 -12.358 -40.167 1.00 89.75 209 LYS A C 1
ATOM 1670 O O . LYS A 1 209 ? 24.491 -12.751 -40.838 1.00 89.75 209 LYS A O 1
ATOM 1675 N N . GLU A 1 210 ? 25.367 -12.125 -38.858 1.00 88.19 210 GLU A N 1
ATOM 1676 C CA . GLU A 1 210 ? 24.240 -12.543 -38.021 1.00 8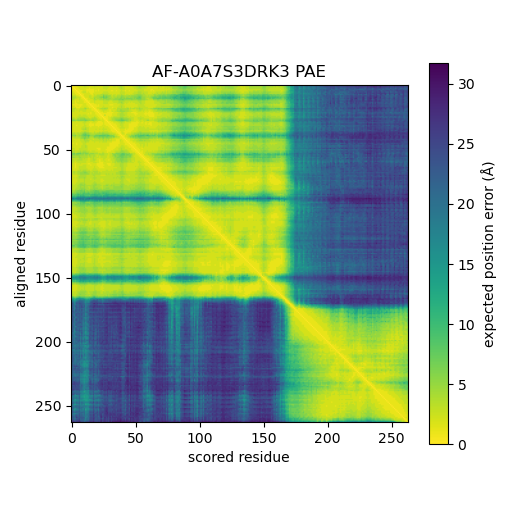8.19 210 GLU A CA 1
ATOM 1677 C C . GLU A 1 210 ? 23.301 -11.399 -37.623 1.00 88.19 210 GLU A C 1
ATOM 1679 O O . GLU A 1 210 ? 22.109 -11.646 -37.452 1.00 88.19 210 GLU A O 1
ATOM 1684 N N . TRP A 1 211 ? 23.786 -10.157 -37.502 1.00 91.06 211 TRP A N 1
ATOM 1685 C CA . TRP A 1 211 ? 22.929 -9.032 -37.120 1.00 91.06 211 TRP A CA 1
ATOM 1686 C C . TRP A 1 211 ? 21.973 -8.656 -38.255 1.00 91.06 211 TRP A C 1
ATOM 1688 O O . TRP A 1 211 ? 22.415 -8.409 -39.380 1.00 91.06 211 TRP A O 1
ATOM 1698 N N . ASP A 1 212 ? 20.676 -8.561 -37.948 1.00 87.56 212 ASP A N 1
ATOM 1699 C CA . ASP A 1 212 ? 19.594 -8.384 -38.930 1.00 87.56 212 ASP A CA 1
ATOM 1700 C C . ASP A 1 212 ? 19.814 -7.196 -39.882 1.00 87.56 212 ASP A C 1
ATOM 1702 O O . ASP A 1 212 ? 19.446 -7.254 -41.052 1.00 87.56 212 ASP A O 1
ATOM 1706 N N . GLU A 1 213 ? 20.476 -6.132 -39.423 1.00 87.25 213 GLU A N 1
ATOM 1707 C CA . GLU A 1 213 ? 20.774 -4.957 -40.249 1.00 87.25 213 GLU A CA 1
ATOM 1708 C C . GLU A 1 213 ? 21.800 -5.230 -41.366 1.00 87.25 213 GLU A C 1
ATOM 1710 O O . GLU A 1 213 ? 21.782 -4.547 -42.394 1.00 87.25 213 GLU A O 1
ATOM 1715 N N . PHE A 1 214 ? 22.705 -6.198 -41.185 1.00 88.44 214 PHE A N 1
ATOM 1716 C CA . PHE A 1 214 ? 23.796 -6.513 -42.122 1.00 88.44 214 PHE A CA 1
ATOM 1717 C C . PHE A 1 214 ? 23.656 -7.877 -42.794 1.00 88.44 214 PHE A C 1
ATOM 1719 O O . PHE A 1 214 ? 24.290 -8.123 -43.824 1.00 88.44 214 PHE A O 1
ATOM 1726 N N . LYS A 1 215 ? 22.811 -8.744 -42.238 1.00 87.06 215 LYS A N 1
ATOM 1727 C CA . LYS A 1 215 ? 22.541 -10.081 -42.751 1.00 87.06 215 LYS A CA 1
ATOM 1728 C C . LYS A 1 215 ? 22.137 -10.023 -44.228 1.00 87.06 215 LYS A C 1
ATOM 1730 O O . LYS A 1 215 ? 21.197 -9.333 -44.609 1.00 87.06 215 LYS A O 1
ATOM 1735 N N . GLY A 1 216 ? 22.889 -10.735 -45.069 1.00 87.19 216 GLY A N 1
ATOM 1736 C CA . GLY A 1 216 ? 22.654 -10.810 -46.515 1.00 87.19 216 GLY A CA 1
ATOM 1737 C C . GLY A 1 216 ? 23.161 -9.621 -47.342 1.00 87.19 216 GLY A C 1
ATOM 1738 O O . GLY A 1 216 ? 23.021 -9.650 -48.559 1.00 87.19 216 GLY A O 1
ATOM 1739 N N . LYS A 1 217 ? 23.776 -8.592 -46.737 1.00 90.69 217 LYS A N 1
ATOM 1740 C CA . LYS A 1 217 ? 24.311 -7.430 -47.481 1.00 90.69 217 LYS A CA 1
ATOM 1741 C C . LYS A 1 217 ? 25.705 -7.647 -48.077 1.00 90.69 217 LYS A C 1
ATOM 1743 O O . LYS A 1 217 ? 26.120 -6.869 -48.936 1.00 90.69 217 LYS A O 1
ATOM 1748 N N . TYR A 1 218 ? 26.424 -8.675 -47.633 1.00 93.44 218 TYR A N 1
ATOM 1749 C CA . TYR A 1 218 ? 27.822 -8.911 -47.989 1.00 93.44 218 TYR A CA 1
ATOM 1750 C C . TYR A 1 218 ? 28.069 -10.373 -48.352 1.00 93.44 218 TYR A C 1
ATOM 1752 O O . TYR A 1 218 ? 27.429 -11.268 -47.804 1.00 93.44 218 TYR A O 1
ATOM 1760 N N . SER A 1 219 ? 29.006 -10.606 -49.270 1.00 91.12 219 SER A N 1
ATOM 1761 C CA . SER A 1 219 ? 29.303 -11.942 -49.811 1.00 91.12 219 SER A CA 1
ATOM 1762 C C . SER A 1 219 ? 30.665 -12.494 -49.380 1.00 91.12 219 SER A C 1
ATOM 1764 O O . SER A 1 219 ? 30.838 -13.709 -49.301 1.00 91.12 219 SER A O 1
ATOM 1766 N N . LYS A 1 220 ? 31.635 -11.625 -49.069 1.00 91.44 220 LYS A N 1
ATOM 1767 C CA . LYS A 1 220 ? 32.990 -12.008 -48.638 1.00 91.44 220 LYS A CA 1
ATOM 1768 C C . LYS A 1 220 ? 33.440 -11.189 -47.434 1.00 91.44 220 LYS A C 1
ATOM 1770 O O . LYS A 1 220 ? 33.066 -10.024 -47.298 1.00 91.44 220 LYS A O 1
ATOM 1775 N N . TYR A 1 221 ? 34.272 -11.807 -46.598 1.00 93.44 221 TYR A N 1
ATOM 1776 C CA . TYR A 1 221 ? 34.757 -11.266 -45.329 1.00 93.44 221 TYR A CA 1
ATOM 1777 C C . TYR A 1 221 ? 36.253 -11.562 -45.168 1.00 93.44 221 TYR A C 1
ATOM 1779 O O . TYR A 1 221 ? 36.734 -12.550 -45.722 1.00 93.44 221 TYR A O 1
ATOM 1787 N N . ASP A 1 222 ? 36.975 -10.718 -44.434 1.00 90.38 222 ASP A N 1
ATOM 1788 C CA . ASP A 1 222 ? 38.365 -10.975 -44.038 1.00 90.38 222 ASP A CA 1
ATOM 1789 C C . ASP A 1 222 ? 38.465 -11.858 -42.774 1.00 90.38 222 ASP A C 1
ATOM 1791 O O . ASP A 1 222 ? 37.452 -12.234 -42.175 1.00 90.38 222 ASP A O 1
ATOM 1795 N N . ASP A 1 223 ? 39.693 -12.156 -42.336 1.00 87.81 223 ASP A N 1
ATOM 1796 C CA . ASP A 1 223 ? 39.983 -12.980 -41.146 1.00 87.81 223 ASP A CA 1
ATOM 1797 C C . ASP A 1 223 ? 39.446 -12.386 -39.834 1.00 87.81 223 ASP A C 1
ATOM 1799 O O . ASP A 1 223 ? 39.350 -13.072 -38.817 1.00 87.81 223 ASP A O 1
ATOM 1803 N N . LYS A 1 224 ? 39.099 -11.095 -39.834 1.00 87.44 224 LYS A N 1
ATOM 1804 C CA . LYS A 1 224 ? 38.528 -10.383 -38.687 1.00 87.44 224 LYS A CA 1
ATOM 1805 C C . LYS A 1 224 ? 37.009 -10.262 -38.792 1.00 87.44 224 LYS A C 1
ATOM 1807 O O . LYS A 1 224 ? 36.395 -9.628 -37.936 1.00 87.44 224 LYS A O 1
ATOM 1812 N N . GLY A 1 225 ? 36.392 -10.855 -39.814 1.00 87.25 225 GLY A N 1
ATOM 1813 C CA . GLY A 1 225 ? 34.953 -10.792 -40.049 1.00 87.25 225 GLY A CA 1
ATOM 1814 C C . GLY A 1 225 ? 34.476 -9.473 -40.664 1.00 87.25 225 GLY A C 1
ATOM 1815 O O . GLY A 1 225 ? 33.276 -9.202 -40.648 1.00 87.25 225 GLY A O 1
ATOM 1816 N N . ILE A 1 226 ? 35.371 -8.643 -41.210 1.00 92.19 226 ILE A N 1
ATOM 1817 C CA . ILE A 1 226 ? 35.018 -7.391 -41.889 1.00 92.19 226 ILE A CA 1
ATOM 1818 C C . ILE A 1 226 ? 34.591 -7.687 -43.331 1.00 92.19 226 ILE A C 1
ATOM 1820 O O . ILE A 1 226 ? 35.332 -8.350 -44.058 1.00 92.19 226 ILE A O 1
ATOM 1824 N N . PRO A 1 227 ? 33.437 -7.173 -43.792 1.00 94.50 227 PRO A N 1
ATOM 1825 C CA . PRO A 1 227 ? 33.021 -7.326 -45.177 1.00 94.50 227 PRO A CA 1
ATOM 1826 C C . PRO A 1 227 ? 33.998 -6.704 -46.176 1.00 94.50 227 PRO A C 1
ATOM 1828 O O . PRO A 1 227 ? 34.417 -5.556 -46.014 1.00 94.50 227 PRO A O 1
ATOM 1831 N N . THR A 1 228 ? 34.287 -7.435 -47.252 1.00 91.19 228 THR A N 1
ATOM 1832 C CA . THR A 1 228 ? 35.139 -6.983 -48.366 1.00 91.19 228 THR A CA 1
ATOM 1833 C C . THR A 1 228 ? 34.366 -6.821 -49.672 1.00 91.19 228 THR A C 1
ATOM 1835 O O . THR A 1 228 ? 34.780 -6.038 -50.520 1.00 91.19 228 THR A O 1
ATOM 1838 N N . HIS A 1 229 ? 33.237 -7.518 -49.835 1.00 93.06 229 HIS A N 1
ATOM 1839 C CA . HIS A 1 229 ? 32.407 -7.461 -51.040 1.00 93.06 229 HIS A CA 1
ATOM 1840 C C . HIS A 1 229 ? 30.923 -7.333 -50.686 1.00 93.06 229 HIS A C 1
ATOM 1842 O O . HIS A 1 229 ? 30.455 -7.935 -49.714 1.00 93.06 229 HIS A O 1
ATOM 1848 N N . LEU A 1 230 ? 30.180 -6.579 -51.492 1.00 91.06 230 LEU A N 1
ATOM 1849 C CA . LEU A 1 230 ? 28.722 -6.498 -51.431 1.00 91.06 230 LEU A CA 1
ATOM 1850 C C . LEU A 1 230 ? 28.072 -7.818 -51.872 1.00 91.06 230 LEU A C 1
ATOM 1852 O O . LEU A 1 230 ? 28.732 -8.723 -52.391 1.00 91.06 230 LEU A O 1
ATOM 1856 N N . ALA A 1 231 ? 26.768 -7.946 -51.634 1.00 90.69 231 ALA A N 1
ATOM 1857 C CA . ALA A 1 231 ? 25.992 -9.132 -51.994 1.00 90.69 231 ALA A CA 1
ATOM 1858 C C . ALA A 1 231 ? 26.053 -9.473 -53.496 1.00 90.69 231 ALA A C 1
ATOM 1860 O O . ALA A 1 231 ? 26.027 -10.646 -53.851 1.00 90.69 231 ALA A O 1
ATOM 1861 N N . ASP A 1 232 ? 26.191 -8.466 -54.362 1.00 89.12 232 ASP A N 1
ATOM 1862 C CA . ASP A 1 232 ? 26.330 -8.615 -55.819 1.00 89.12 232 ASP A CA 1
ATOM 1863 C C . ASP A 1 232 ? 27.760 -8.977 -56.275 1.00 89.12 232 ASP A C 1
ATOM 1865 O O . ASP A 1 232 ? 28.014 -9.140 -57.466 1.00 89.12 232 ASP A O 1
ATOM 1869 N N . GLY A 1 233 ? 28.700 -9.111 -55.334 1.00 86.62 233 GLY A N 1
ATOM 1870 C CA . GLY A 1 233 ? 30.095 -9.426 -55.614 1.00 86.62 233 GLY A CA 1
ATOM 1871 C C . GLY A 1 233 ? 30.967 -8.218 -55.959 1.00 86.62 233 GLY A C 1
ATOM 1872 O O . GLY A 1 233 ? 32.139 -8.421 -56.269 1.00 86.62 233 GLY A O 1
ATOM 1873 N N . THR A 1 234 ? 30.466 -6.980 -55.879 1.00 91.88 234 THR A N 1
ATOM 1874 C CA . THR A 1 234 ? 31.317 -5.786 -56.025 1.00 91.88 234 THR A CA 1
ATOM 1875 C C . THR A 1 234 ? 32.220 -5.578 -54.811 1.00 91.88 234 THR A C 1
ATOM 1877 O O . THR A 1 234 ? 31.803 -5.723 -53.660 1.00 91.88 234 THR A O 1
ATOM 1880 N N . GLU A 1 235 ? 33.483 -5.231 -55.063 1.00 93.00 235 GLU A N 1
ATOM 1881 C CA . GLU A 1 235 ? 34.469 -4.967 -54.013 1.00 93.00 235 GLU A CA 1
ATOM 1882 C C . GLU A 1 235 ? 34.187 -3.627 -53.314 1.00 93.00 235 GLU A C 1
ATOM 1884 O O . GLU A 1 235 ? 33.923 -2.600 -53.945 1.00 93.00 235 GLU A O 1
ATOM 1889 N N . LEU A 1 236 ? 34.253 -3.623 -51.983 1.00 90.88 236 LEU A N 1
ATOM 1890 C CA . LEU A 1 236 ? 34.034 -2.425 -51.184 1.00 90.88 236 LEU A CA 1
ATOM 1891 C C . LEU A 1 236 ? 35.233 -1.476 -51.264 1.00 90.88 236 LEU A C 1
ATOM 1893 O O . LEU A 1 236 ? 36.383 -1.860 -51.068 1.00 90.88 236 LEU A O 1
ATOM 1897 N N . ALA A 1 237 ? 34.967 -0.180 -51.429 1.00 92.88 237 ALA A N 1
ATOM 1898 C CA . ALA A 1 237 ? 36.012 0.835 -51.345 1.00 92.88 237 ALA A CA 1
ATOM 1899 C C . ALA A 1 237 ? 36.671 0.863 -49.949 1.00 92.88 237 ALA A C 1
ATOM 1901 O O . ALA A 1 237 ? 36.012 0.686 -48.919 1.00 92.88 237 ALA A O 1
ATOM 1902 N N . LYS A 1 238 ? 37.966 1.212 -49.885 1.00 90.06 238 LYS A N 1
ATOM 1903 C CA . LYS A 1 238 ? 38.734 1.338 -48.622 1.00 90.06 238 LYS A CA 1
ATOM 1904 C C . LYS A 1 238 ? 38.054 2.239 -47.582 1.00 90.06 238 LYS A C 1
ATOM 1906 O O . LYS A 1 238 ? 38.140 1.988 -46.381 1.00 90.06 238 LYS A O 1
ATOM 1911 N N . SER A 1 239 ? 37.355 3.283 -48.029 1.00 91.06 239 SER A N 1
ATOM 1912 C CA . SER A 1 239 ? 36.591 4.186 -47.160 1.00 91.06 239 SER A CA 1
ATOM 1913 C C . SER A 1 239 ? 35.367 3.509 -46.527 1.00 91.06 239 SER A C 1
ATOM 1915 O O . SER A 1 239 ? 35.078 3.767 -45.358 1.00 91.06 239 SER A O 1
ATOM 1917 N N . ALA A 1 240 ? 34.680 2.625 -47.257 1.00 89.50 240 ALA A N 1
ATOM 1918 C CA . ALA A 1 240 ? 33.547 1.845 -46.766 1.00 89.50 240 ALA A CA 1
ATOM 1919 C C . ALA A 1 240 ? 34.010 0.765 -45.779 1.00 89.50 240 ALA A C 1
ATOM 1921 O O . ALA A 1 240 ? 33.480 0.692 -44.671 1.00 89.50 240 ALA A O 1
ATOM 1922 N N . MET A 1 241 ? 35.079 0.031 -46.108 1.00 89.25 241 MET A N 1
ATOM 1923 C CA . MET A 1 241 ? 35.698 -0.929 -45.185 1.00 89.25 241 MET A CA 1
ATOM 1924 C C . MET A 1 241 ? 36.133 -0.258 -43.872 1.00 89.25 241 MET A C 1
ATOM 1926 O O . MET A 1 241 ? 35.843 -0.762 -42.790 1.00 89.25 241 MET A O 1
ATOM 1930 N N . LYS A 1 242 ? 36.728 0.945 -43.927 1.00 92.31 242 LYS A N 1
ATOM 1931 C CA . LYS A 1 242 ? 37.101 1.708 -42.719 1.00 92.31 242 LYS A CA 1
ATOM 1932 C C . LYS A 1 242 ? 35.896 2.075 -41.842 1.00 92.31 242 LYS A C 1
ATOM 1934 O O . LYS A 1 242 ? 36.043 2.155 -40.622 1.00 92.31 242 LYS A O 1
ATOM 1939 N N . LYS A 1 243 ? 34.714 2.313 -42.426 1.00 92.94 243 LYS A N 1
ATOM 1940 C CA . LYS A 1 243 ? 33.476 2.541 -41.658 1.00 92.94 243 LYS A CA 1
ATOM 1941 C C . LYS A 1 243 ? 33.007 1.257 -40.970 1.00 92.94 243 LYS A C 1
ATOM 1943 O O . LYS A 1 243 ? 32.663 1.312 -39.795 1.00 92.94 243 LYS A O 1
ATOM 1948 N N . LEU A 1 244 ? 33.070 0.118 -41.659 1.00 92.94 244 LEU A N 1
ATOM 1949 C CA . LEU A 1 244 ? 32.704 -1.188 -41.098 1.00 92.94 244 LEU A CA 1
ATOM 1950 C C . LEU A 1 244 ? 33.642 -1.599 -39.956 1.00 92.94 244 LEU A C 1
ATOM 1952 O O . LEU A 1 244 ? 33.174 -2.005 -38.898 1.00 92.94 244 LEU A O 1
ATOM 1956 N N . VAL A 1 245 ? 34.950 -1.363 -40.093 1.00 93.12 245 VAL A N 1
ATOM 1957 C CA . VAL A 1 245 ? 35.913 -1.560 -38.993 1.00 93.12 245 VAL A CA 1
ATOM 1958 C C . VAL A 1 245 ? 35.527 -0.742 -37.756 1.00 93.12 245 VAL A C 1
ATOM 1960 O O . VAL A 1 245 ? 35.531 -1.265 -36.643 1.00 93.12 245 VAL A O 1
ATOM 1963 N N . LYS A 1 246 ? 35.153 0.533 -37.927 1.00 93.88 246 LYS A N 1
ATOM 1964 C CA . LYS A 1 246 ? 34.700 1.374 -36.806 1.00 93.88 246 LYS A CA 1
ATOM 1965 C C . LYS A 1 246 ? 33.410 0.849 -36.167 1.00 93.88 246 LYS A C 1
ATOM 1967 O O . LYS A 1 246 ? 33.285 0.906 -34.946 1.00 93.88 246 LYS A O 1
ATOM 1972 N N . GLU A 1 247 ? 32.471 0.341 -36.962 1.00 92.75 247 GLU A N 1
ATOM 1973 C CA . GLU A 1 247 ? 31.213 -0.209 -36.444 1.00 92.75 247 GLU A CA 1
ATOM 1974 C C . GLU A 1 247 ? 31.442 -1.514 -35.663 1.00 92.75 247 GLU A C 1
ATOM 1976 O O . GLU A 1 247 ? 30.888 -1.680 -34.577 1.00 92.75 247 GLU A O 1
ATOM 1981 N N . GLN A 1 248 ? 32.340 -2.390 -36.129 1.00 92.69 248 GLN A N 1
ATOM 1982 C CA . GLN A 1 248 ? 32.737 -3.588 -35.381 1.00 92.69 248 GLN A CA 1
ATOM 1983 C C . GLN A 1 248 ? 33.447 -3.230 -34.069 1.00 92.69 248 GLN A C 1
ATOM 1985 O O . GLN A 1 248 ? 33.121 -3.779 -33.021 1.00 92.69 248 GLN A O 1
ATOM 1990 N N . GLN A 1 249 ? 34.371 -2.262 -34.085 1.00 92.75 249 GLN A N 1
ATOM 1991 C CA . GLN A 1 249 ? 35.046 -1.784 -32.869 1.00 92.75 249 GLN A CA 1
ATOM 1992 C C . GLN A 1 249 ? 34.057 -1.209 -31.848 1.00 92.75 249 GLN A C 1
ATOM 1994 O O . GLN A 1 249 ? 34.203 -1.414 -30.640 1.00 92.75 249 GLN A O 1
ATOM 1999 N N . LYS A 1 250 ? 33.031 -0.500 -32.326 1.00 93.25 250 LYS A N 1
ATOM 2000 C CA . LYS A 1 250 ? 31.940 -0.002 -31.488 1.00 93.25 250 LYS A CA 1
ATOM 2001 C C . LYS A 1 250 ? 31.150 -1.157 -30.871 1.00 93.25 250 LYS A C 1
ATOM 2003 O O . LYS A 1 250 ? 30.900 -1.111 -29.668 1.00 93.25 250 LYS A O 1
ATOM 2008 N N . HIS A 1 251 ? 30.819 -2.188 -31.651 1.00 91.44 251 HIS A N 1
ATOM 2009 C CA . HIS A 1 251 ? 30.156 -3.401 -31.156 1.00 91.44 251 HIS A CA 1
ATOM 2010 C C . HIS A 1 251 ? 30.989 -4.113 -30.080 1.00 91.44 251 HIS A C 1
ATOM 2012 O O . HIS A 1 251 ? 30.496 -4.334 -28.978 1.00 91.44 251 HIS A O 1
ATOM 2018 N N . VAL A 1 252 ? 32.283 -4.343 -30.330 1.00 93.38 252 VAL A N 1
ATOM 2019 C CA . VAL A 1 252 ? 33.224 -4.937 -29.358 1.00 93.38 252 VAL A CA 1
ATOM 2020 C C . VAL A 1 252 ? 33.244 -4.150 -28.045 1.00 93.38 252 VAL A C 1
ATOM 2022 O O . VAL A 1 252 ? 33.140 -4.728 -26.962 1.00 93.38 252 VAL A O 1
ATOM 2025 N N . LYS A 1 253 ? 33.332 -2.815 -28.114 1.00 93.19 253 LYS A N 1
ATOM 2026 C CA . LYS A 1 253 ? 33.322 -1.956 -26.920 1.00 93.19 253 LYS A CA 1
ATOM 2027 C C . LYS A 1 253 ? 32.002 -2.064 -26.148 1.00 93.19 253 LYS A C 1
ATOM 2029 O O . LYS A 1 253 ? 32.016 -2.089 -24.917 1.00 93.19 253 LYS A O 1
ATOM 2034 N N . GLN A 1 254 ? 30.872 -2.111 -26.853 1.00 91.44 254 GLN A N 1
ATOM 2035 C CA . GLN A 1 254 ? 29.546 -2.246 -26.244 1.00 91.44 254 GLN A CA 1
ATOM 2036 C C . GLN A 1 254 ? 29.360 -3.618 -25.582 1.00 91.44 254 GLN A C 1
ATOM 2038 O O . GLN A 1 254 ? 28.900 -3.677 -24.442 1.00 91.44 254 GLN A O 1
ATOM 2043 N N . GLN A 1 255 ? 29.785 -4.693 -26.244 1.00 91.94 255 GLN A N 1
ATOM 2044 C CA . GLN A 1 255 ? 29.739 -6.056 -25.717 1.00 91.94 255 GLN A CA 1
ATOM 2045 C C . GLN A 1 255 ? 30.630 -6.217 -24.477 1.00 91.94 255 GLN A C 1
ATOM 2047 O O . GLN A 1 255 ? 30.193 -6.773 -23.472 1.00 91.94 255 GLN A O 1
ATOM 2052 N N . ALA A 1 256 ? 31.848 -5.661 -24.487 1.00 91.25 256 ALA A N 1
ATOM 2053 C CA . ALA A 1 256 ? 32.736 -5.678 -23.323 1.00 91.25 256 ALA A CA 1
ATOM 2054 C C . ALA A 1 256 ? 32.124 -4.956 -22.107 1.00 91.25 256 ALA A C 1
ATOM 2056 O O . ALA A 1 256 ? 32.199 -5.453 -20.981 1.00 91.25 256 ALA A O 1
ATOM 2057 N N . ALA A 1 257 ? 31.481 -3.803 -22.329 1.00 90.06 257 ALA A N 1
ATOM 2058 C CA . ALA A 1 257 ? 30.768 -3.081 -21.277 1.00 90.06 257 ALA A CA 1
ATOM 2059 C C . ALA A 1 257 ? 29.556 -3.872 -20.748 1.00 90.06 257 ALA A C 1
ATOM 2061 O O . ALA A 1 257 ? 29.345 -3.928 -19.537 1.00 90.06 257 ALA A O 1
ATOM 2062 N N . TRP A 1 258 ? 28.795 -4.519 -21.636 1.00 89.88 258 TRP A N 1
ATOM 2063 C CA . TRP A 1 258 ? 27.654 -5.362 -21.271 1.00 89.88 258 TRP A CA 1
ATOM 2064 C C . TRP A 1 258 ? 28.082 -6.579 -20.437 1.00 89.88 258 TRP A C 1
ATOM 2066 O O . TRP A 1 258 ? 27.534 -6.796 -19.357 1.00 89.88 258 TRP A O 1
ATOM 2076 N N . ASN A 1 259 ? 29.136 -7.288 -20.850 1.00 87.69 259 ASN A N 1
ATOM 2077 C CA . ASN A 1 259 ? 29.707 -8.412 -20.100 1.00 87.69 259 ASN A CA 1
ATOM 2078 C C . ASN A 1 259 ? 30.175 -8.001 -18.697 1.00 87.69 259 ASN A C 1
ATOM 2080 O O . ASN A 1 259 ? 29.988 -8.749 -17.741 1.00 87.69 259 ASN A O 1
ATOM 2084 N N . LYS A 1 260 ? 30.752 -6.798 -18.550 1.00 88.44 260 LYS A N 1
ATOM 2085 C CA . LYS A 1 260 ? 31.153 -6.256 -17.242 1.00 88.44 260 LYS A CA 1
ATOM 2086 C C . LYS A 1 260 ? 29.953 -5.960 -16.335 1.00 88.44 260 LYS A C 1
ATOM 2088 O O . LYS A 1 260 ? 30.086 -6.087 -15.131 1.00 88.44 260 LYS A O 1
ATOM 2093 N N . SER A 1 261 ? 28.808 -5.572 -16.900 1.00 81.56 261 SER A N 1
ATOM 2094 C CA . SER A 1 261 ? 27.579 -5.285 -16.139 1.00 81.56 261 SER A CA 1
ATOM 2095 C C . SER A 1 261 ? 26.784 -6.526 -15.714 1.00 81.56 261 SER A C 1
ATOM 2097 O O . SER A 1 261 ? 25.880 -6.410 -14.893 1.00 81.56 261 SER A O 1
ATOM 2099 N N . LYS A 1 262 ? 27.086 -7.694 -16.296 1.00 77.88 262 LYS A N 1
ATOM 2100 C CA . LYS A 1 262 ? 26.436 -8.983 -16.001 1.00 77.88 262 LYS A CA 1
ATOM 2101 C C . LYS A 1 262 ? 27.238 -9.857 -15.017 1.00 77.88 262 LYS A C 1
ATOM 2103 O O . LYS A 1 262 ? 26.718 -10.889 -14.604 1.00 77.88 262 LYS A O 1
ATOM 2108 N N . LYS A 1 263 ? 28.478 -9.471 -14.691 1.00 59.72 263 LYS A N 1
ATOM 2109 C CA . LYS A 1 263 ? 29.317 -10.068 -13.638 1.00 59.72 263 LYS A CA 1
ATOM 2110 C C . LYS A 1 263 ? 29.106 -9.336 -12.322 1.00 59.72 263 LYS A C 1
ATOM 2112 O O . LYS A 1 263 ? 29.154 -10.024 -11.284 1.00 59.72 263 LYS A O 1
#

Secondary structure (DSSP, 8-state):
-GGGB-SS--TT--SB-BT-EEEETTT-SEEEEEEEEEETTEEEEEEEEEE--TTPPPPS-EE----TTPEEEEEEEE--SBSSSS--SSSGGGGB-TTSEEEEEEEEE-GGGGGT--TTT--SSSPPPEEEETTTEEEEE-TT---B-SSS-BS-EEEEEEEESS---------HHHHHHHHHHHHHHHHHHHHHHHHHHS-TTTHHHHSTTTTTSEEEE-TTS-EEEETTSPBPPHHHHHHHHHHHHHHHHHHHHHHHHH-

Mean predicted aligned error: 13.08 Å

Organism: NCBI:txid265537

InterPro domains:
  IPR011035 Large ribosomal subunit protein bL25/Gln-tRNA synthetase, anti-codon-binding domain superfamily [SSF50715] (1-167)
  IPR020056 Large ribosomal subunit protein bL25/Gln-tRNA synthetase, N-terminal [G3DSA:2.40.240.10] (1-70)
  IPR020056 Large ribosomal subunit protein bL25/Gln-tRNA synthetase, N-terminal [G3DSA:2.40.240.10] (71-179)
  IPR049437 tRNA synthetases class I (E and Q), anti-codon binding domain [PF20974] (63-142)
  IPR050132 Glutamine/Glutamate--tRNA Ligase [PTHR43097] (6-168)

Radius of gyration: 30.29 Å; Cα contacts (8 Å, |Δi|>4): 380; chains: 1; bounding box: 64×49×89 Å

Solvent-accessible surface area (backbone atoms only — not comparable to full-atom values): 15347 Å² total; per-residue (Å²): 101,77,89,40,52,42,88,70,78,51,97,89,56,76,50,37,21,71,84,31,63,24,24,38,62,95,70,79,29,29,42,30,39,78,43,80,42,67,55,96,92,37,83,75,48,74,45,61,51,72,51,67,59,91,86,55,78,85,53,90,35,67,42,69,84,61,61,95,83,30,43,68,23,32,38,38,40,64,46,63,61,46,76,56,97,70,79,53,94,75,70,42,78,79,39,47,31,86,66,18,61,45,79,39,73,76,38,73,41,50,59,71,51,55,82,72,53,40,33,90,74,43,39,90,87,51,91,42,62,65,51,73,48,78,98,60,21,32,33,32,52,38,56,82,17,50,21,42,76,60,101,71,67,43,71,46,43,34,36,35,46,76,45,58,81,54,86,76,70,77,70,64,81,64,49,72,70,53,48,50,53,50,51,50,50,50,50,51,51,49,52,50,51,52,51,51,50,54,56,54,68,49,52,67,52,44,39,56,61,68,37,80,93,35,42,77,53,48,68,40,60,50,100,71,32,47,61,46,19,32,57,90,64,51,74,57,52,71,71,56,41,54,50,51,53,52,52,48,52,49,48,48,55,51,31,55,55,50,57,64,74,74,108

pLDDT: mean 89.98, std 8.69, range [46.88, 98.38]